Protein AF-0000000085276840 (afdb_homodimer)

Solvent-accessible surface area (backbone atoms only — not comparable to full-atom values): 15888 Å² total; per-residue (Å²): 134,90,70,65,75,57,83,58,87,32,77,45,38,25,43,38,90,60,51,72,70,56,46,52,54,49,56,73,69,32,79,49,70,56,47,28,38,45,42,84,28,25,84,90,41,66,54,60,69,61,51,50,56,34,45,75,72,66,23,43,56,33,24,28,29,47,62,28,42,81,87,43,88,60,56,39,32,58,54,54,48,62,29,67,59,44,40,50,52,13,60,75,69,73,44,52,36,67,27,50,52,53,50,54,40,28,73,69,51,36,30,36,33,47,37,90,58,51,71,67,55,51,52,48,30,28,55,36,53,84,73,61,77,82,45,72,68,53,51,54,55,59,76,102,131,93,70,67,78,53,82,58,87,31,78,46,38,26,42,37,89,59,52,71,70,53,46,50,54,47,57,73,67,32,78,47,70,56,45,28,37,44,42,84,27,26,86,90,42,67,55,60,70,63,51,51,57,34,46,76,72,65,24,42,57,33,24,27,27,47,63,29,43,81,86,44,90,60,57,39,31,58,52,54,48,63,30,67,60,44,40,50,52,13,61,75,68,73,44,52,35,67,29,50,52,52,49,52,40,28,72,69,51,37,32,36,33,46,38,92,58,51,72,66,53,50,52,48,28,30,53,37,53,85,73,60,78,84,46,74,67,53,52,55,54,59,76,103

pLDDT: mean 85.42, std 15.59, range [22.59, 98.12]

Radius of gyration: 19.67 Å; Cα contacts (8 Å, |Δi|>4): 453; chains: 2; bounding box: 40×60×40 Å

Sequence (288 aa):
METQFYAGRTRFIGLCHFNMDQVSRILEGCNVKPHFIQLDVNAYSMRHSERYSLVKLGINVIATYSLGNPDLQIDHKARLRNNASVRNIARQHGVNAASVLIKFLLYHNIITLLKGVSMTDVGHICTDLPRFTLTDENIYSLNRMETQFYAGRTRFIGLCHFNMDQVSRILEGCNVKPHFIQLDVNAYSMRHSERYSLVKLGINVIATYSLGNPDLQIDHKARLRNNASVRNIARQHGVNAASVLIKFLLYHNIITLLKGVSMTDVGHICTDLPRFTLTDENIYSLNR

Structure (mmCIF, N/CA/C/O backbone):
data_AF-0000000085276840-model_v1
#
loop_
_entity.id
_entity.type
_entity.pdbx_description
1 polymer 'NADP-dependent oxidoreductase domain-containing protein'
#
loop_
_atom_site.group_PDB
_atom_site.id
_atom_site.type_symbol
_atom_site.label_atom_id
_atom_site.label_alt_id
_atom_site.label_comp_id
_atom_site.label_asym_id
_atom_site.label_entity_id
_atom_site.label_seq_id
_atom_site.pdbx_PDB_ins_code
_atom_site.Cartn_x
_atom_site.Cartn_y
_atom_site.Cartn_z
_atom_site.occupancy
_atom_site.B_iso_or_equiv
_atom_site.auth_seq_id
_atom_site.auth_comp_id
_atom_site.auth_asym_id
_atom_site.auth_atom_id
_atom_site.pdbx_PDB_model_num
ATOM 1 N N . MET A 1 1 ? -14.789 -0.983 -16.938 1 22.59 1 MET A N 1
ATOM 2 C CA . MET A 1 1 ? -13.445 -1.104 -16.391 1 22.59 1 MET A CA 1
ATOM 3 C C . MET A 1 1 ? -13.234 -0.112 -15.25 1 22.59 1 MET A C 1
ATOM 5 O O . MET A 1 1 ? -12.953 1.064 -15.484 1 22.59 1 MET A O 1
ATOM 9 N N . GLU A 1 2 ? -14.062 0.006 -14.219 1 29.03 2 GLU A N 1
ATOM 10 C CA . GLU A 1 2 ? -14.438 1.011 -13.227 1 29.03 2 GLU A CA 1
ATOM 11 C C . GLU A 1 2 ? -13.344 1.191 -12.18 1 29.03 2 GLU A C 1
ATOM 13 O O . GLU A 1 2 ? -13.266 0.432 -11.211 1 29.03 2 GLU A O 1
ATOM 18 N N . THR A 1 3 ? -12.125 1.339 -12.602 1 31.47 3 THR A N 1
ATOM 19 C CA . THR A 1 3 ? -10.758 1.403 -12.102 1 31.47 3 THR A CA 1
ATOM 20 C C . THR A 1 3 ? -10.609 2.533 -11.086 1 31.47 3 THR A C 1
ATOM 22 O O . THR A 1 3 ? -9.5 2.838 -10.648 1 31.47 3 THR A O 1
ATOM 25 N N . GLN A 1 4 ? -11.57 3.436 -10.961 1 31.64 4 GLN A N 1
ATOM 26 C CA . GLN A 1 4 ? -11.266 4.801 -10.539 1 31.64 4 GLN A CA 1
ATOM 27 C C . GLN A 1 4 ? -10.891 4.855 -9.062 1 31.64 4 GLN A C 1
ATOM 29 O O . GLN A 1 4 ? -11.766 4.781 -8.195 1 31.64 4 GLN A O 1
ATOM 34 N N . PHE A 1 5 ? -9.93 4.086 -8.578 1 38.56 5 PHE A N 1
ATOM 35 C CA . PHE A 1 5 ? -9.453 4.723 -7.355 1 38.56 5 PHE A CA 1
ATOM 36 C C . PHE A 1 5 ? -9.586 6.238 -7.445 1 38.56 5 PHE A C 1
ATOM 38 O O . PHE A 1 5 ? -9.586 6.93 -6.422 1 38.56 5 PHE A O 1
ATOM 45 N N . TYR A 1 6 ? -9.422 6.883 -8.75 1 35.44 6 TYR A N 1
ATOM 46 C CA . TYR A 1 6 ? -9.031 8.266 -8.984 1 35.44 6 TYR A CA 1
ATOM 47 C C . TYR A 1 6 ? -10.125 9.227 -8.539 1 35.44 6 TYR A C 1
ATOM 49 O O . TYR A 1 6 ? -9.844 10.289 -7.984 1 35.44 6 TYR A O 1
ATOM 57 N N . ALA A 1 7 ? -11.156 9.234 -9.375 1 37.97 7 ALA A N 1
ATOM 58 C CA . ALA A 1 7 ? -11.641 10.562 -9.758 1 37.97 7 ALA A CA 1
ATOM 59 C C . ALA A 1 7 ? -12.086 11.352 -8.531 1 37.97 7 ALA A C 1
ATOM 61 O O . ALA A 1 7 ? -12.234 12.578 -8.602 1 37.97 7 ALA A O 1
ATOM 62 N N . GLY A 1 8 ? -12.703 10.742 -7.625 1 41.47 8 GLY A N 1
ATOM 63 C CA . GLY A 1 8 ? -13.016 11.695 -6.574 1 41.47 8 GLY A CA 1
ATOM 64 C C . GLY A 1 8 ? -11.844 11.969 -5.648 1 41.47 8 GLY A C 1
ATOM 65 O O . GLY A 1 8 ? -10.781 11.367 -5.789 1 41.47 8 GLY A O 1
ATOM 66 N N . ARG A 1 9 ? -11.836 13.07 -4.762 1 49.16 9 ARG A N 1
ATOM 67 C CA . ARG A 1 9 ? -10.805 13.562 -3.854 1 49.16 9 ARG A CA 1
ATOM 68 C C . ARG A 1 9 ? -10.125 12.414 -3.115 1 49.16 9 ARG A C 1
ATOM 70 O O . ARG A 1 9 ? -10.781 11.68 -2.369 1 49.16 9 ARG A O 1
ATOM 77 N N . THR A 1 10 ? -9.125 11.688 -3.789 1 53.84 10 THR A N 1
ATOM 78 C CA . THR A 1 10 ? -8.344 10.609 -3.188 1 53.84 10 THR A CA 1
ATOM 79 C C . THR A 1 10 ? -7.992 10.938 -1.741 1 53.84 10 THR A C 1
ATOM 81 O O . THR A 1 10 ? -7.398 11.984 -1.466 1 53.84 10 THR A O 1
ATOM 84 N N . ARG A 1 11 ? -8.703 10.453 -0.75 1 74.62 11 ARG A N 1
ATOM 85 C CA . ARG A 1 11 ? -8.516 10.672 0.681 1 74.62 11 ARG A CA 1
ATOM 86 C C . ARG A 1 11 ? -8.141 9.375 1.39 1 74.62 11 ARG A C 1
ATOM 88 O O . ARG A 1 11 ? -8.703 9.047 2.438 1 74.62 11 ARG A O 1
ATOM 95 N N . PHE A 1 12 ? -7.137 8.562 0.68 1 84.19 12 PHE A N 1
ATOM 96 C CA . PHE A 1 12 ? -6.898 7.25 1.271 1 84.19 12 PHE A CA 1
ATOM 97 C C . PHE A 1 12 ? -5.625 7.262 2.109 1 84.19 12 PHE A C 1
ATOM 99 O O . PHE A 1 12 ? -4.57 7.691 1.641 1 84.19 12 PHE A O 1
ATOM 106 N N . ILE A 1 13 ? -5.824 6.797 3.283 1 90.31 13 ILE A N 1
ATOM 107 C CA . ILE A 1 13 ? -4.691 6.625 4.188 1 90.31 13 ILE A CA 1
ATOM 108 C C . ILE A 1 13 ? -4.621 5.172 4.652 1 90.31 13 ILE A C 1
ATOM 110 O O . ILE A 1 13 ? -5.656 4.535 4.879 1 90.31 13 ILE A O 1
ATOM 114 N N . GLY A 1 14 ? -3.455 4.66 4.707 1 93.25 14 GLY A N 1
ATOM 115 C CA . GLY A 1 14 ? -3.248 3.312 5.215 1 93.25 14 GLY A CA 1
ATOM 116 C C . GLY A 1 14 ? -2.162 3.234 6.27 1 93.25 14 GLY A C 1
ATOM 117 O O . GLY A 1 14 ? -1.436 4.203 6.496 1 93.25 14 GLY A O 1
ATOM 118 N N . LEU A 1 15 ? -2.133 2.105 6.957 1 92.94 15 LEU A N 1
ATOM 119 C CA . LEU A 1 15 ? -1.142 1.843 7.996 1 92.94 15 LEU A CA 1
ATOM 120 C C . LEU A 1 15 ? -0.207 0.711 7.582 1 92.94 15 LEU A C 1
ATOM 122 O O . LEU A 1 15 ? -0.605 -0.188 6.836 1 92.94 15 LEU A O 1
ATOM 126 N N . CYS A 1 16 ? 0.98 0.852 8.023 1 89.69 16 CYS A N 1
A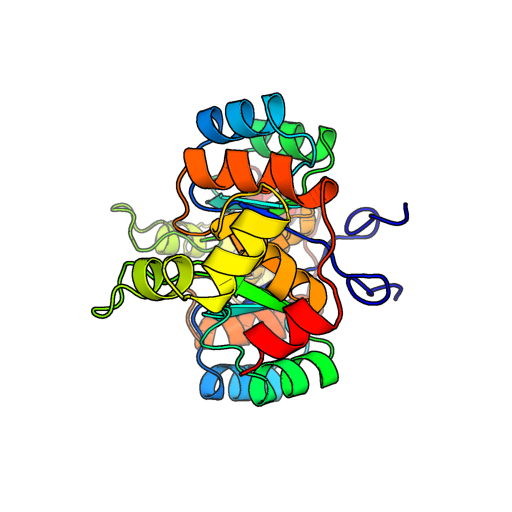TOM 127 C CA . CYS A 1 16 ? 1.945 -0.227 7.848 1 89.69 16 CYS A CA 1
ATOM 128 C C . CYS A 1 16 ? 2.75 -0.454 9.125 1 89.69 16 CYS A C 1
ATOM 130 O O . CYS A 1 16 ? 2.867 0.447 9.961 1 89.69 16 CYS A O 1
ATOM 132 N N . HIS A 1 17 ? 3.137 -1.703 9.352 1 80.38 17 HIS A N 1
ATOM 133 C CA . HIS A 1 17 ? 4.066 -2.084 10.406 1 80.38 17 HIS A CA 1
ATOM 134 C C . HIS A 1 17 ? 3.428 -1.931 11.781 1 80.38 17 HIS A C 1
ATOM 136 O O . HIS A 1 17 ? 4.102 -1.555 12.75 1 80.38 17 HIS A O 1
ATOM 142 N N . PHE A 1 18 ? 2.191 -1.994 11.914 1 86.94 18 PHE A N 1
ATOM 143 C CA . PHE A 1 18 ? 1.496 -2.061 13.188 1 86.94 18 PHE A CA 1
ATOM 144 C C . PHE A 1 18 ? 0.945 -3.461 13.438 1 86.94 18 PHE A C 1
ATOM 146 O O . PHE A 1 18 ? 0.46 -4.113 12.508 1 86.94 18 PHE A O 1
ATOM 153 N N . ASN A 1 19 ? 1.135 -3.861 14.609 1 87.19 19 ASN A N 1
ATOM 154 C CA . ASN A 1 19 ? 0.536 -5.156 14.914 1 87.19 19 ASN A CA 1
ATOM 155 C C . ASN A 1 19 ? -0.961 -5.031 15.18 1 87.19 19 ASN A C 1
ATOM 157 O O . ASN A 1 19 ? -1.489 -3.924 15.273 1 87.19 19 ASN A O 1
ATOM 161 N N . MET A 1 20 ? -1.597 -6.184 15.234 1 88.38 20 MET A N 1
ATOM 162 C CA . MET A 1 20 ? -3.055 -6.176 15.281 1 88.38 20 MET A CA 1
ATOM 163 C C . MET A 1 20 ? -3.555 -5.531 16.562 1 88.38 20 MET A C 1
ATOM 165 O O . MET A 1 20 ? -4.625 -4.918 16.594 1 88.38 20 MET A O 1
ATOM 169 N N . ASP A 1 21 ? -2.773 -5.656 17.656 1 91.12 21 ASP A N 1
ATOM 170 C CA . ASP A 1 21 ? -3.137 -4.969 18.891 1 91.12 21 ASP A CA 1
ATOM 171 C C . ASP A 1 21 ? -3.088 -3.453 18.703 1 91.12 21 ASP A C 1
ATOM 173 O O . ASP A 1 21 ? -3.998 -2.742 19.141 1 91.12 21 ASP A O 1
ATOM 177 N N . GLN A 1 22 ? -2.1 -3.004 18.141 1 90.31 22 GLN A N 1
ATOM 178 C CA . GLN A 1 22 ? -1.952 -1.581 17.844 1 90.31 22 GLN A CA 1
ATOM 179 C C . GLN A 1 22 ? -3.035 -1.101 16.891 1 90.31 22 GLN A C 1
ATOM 181 O O . GLN A 1 22 ? -3.621 -0.035 17.078 1 90.31 22 GLN A O 1
ATOM 186 N N . VAL A 1 23 ? -3.291 -1.89 15.93 1 89.12 23 VAL A N 1
ATOM 187 C CA . VAL A 1 23 ? -4.332 -1.564 14.961 1 89.12 23 VAL A CA 1
ATOM 188 C C . VAL A 1 23 ? -5.676 -1.426 15.672 1 89.12 23 VAL A C 1
ATOM 190 O O . VAL A 1 23 ? -6.414 -0.464 15.438 1 89.12 23 VAL A O 1
ATOM 193 N N . SER A 1 24 ? -5.953 -2.338 16.5 1 89.38 24 SER A N 1
ATOM 194 C CA . SER A 1 24 ? -7.203 -2.285 17.25 1 89.38 24 SER A CA 1
ATOM 195 C C . SER A 1 24 ? -7.305 -1 18.078 1 89.38 24 SER A C 1
ATOM 197 O O . SER A 1 24 ? -8.359 -0.359 18.109 1 89.38 24 SER A O 1
ATOM 199 N N . ARG A 1 25 ? -6.266 -0.578 18.703 1 90.06 25 ARG A N 1
ATOM 200 C CA . ARG A 1 25 ? -6.23 0.648 19.5 1 90.06 25 ARG A CA 1
ATOM 201 C C . ARG A 1 25 ? -6.457 1.873 18.609 1 90.06 25 ARG A C 1
ATOM 203 O O . ARG A 1 25 ? -7.172 2.799 19 1 90.06 25 ARG A O 1
ATOM 210 N N . ILE A 1 26 ? -5.852 1.812 17.5 1 88.62 26 ILE A N 1
ATOM 211 C CA . ILE A 1 26 ? -5.996 2.904 16.547 1 88.62 26 ILE A CA 1
ATOM 212 C C . ILE A 1 26 ? -7.449 3.004 16.094 1 88.62 26 ILE A C 1
ATOM 214 O O . ILE A 1 26 ? -8.023 4.094 16.078 1 88.62 26 ILE A O 1
ATOM 218 N N . LEU A 1 27 ? -8.031 1.942 15.805 1 86.75 27 LEU A N 1
ATOM 219 C CA . LEU A 1 27 ? -9.398 1.913 15.281 1 86.75 27 LEU A CA 1
ATOM 220 C C . LEU A 1 27 ? -10.398 2.35 16.344 1 86.75 27 LEU A C 1
ATOM 222 O O . LEU A 1 27 ? -11.422 2.955 16.031 1 86.75 27 LEU A O 1
ATOM 226 N N . GLU A 1 28 ? -10.109 2.059 17.547 1 87.69 28 GLU A N 1
ATOM 227 C CA . GLU A 1 28 ? -10.977 2.451 18.656 1 87.69 28 GLU A CA 1
ATOM 228 C C . GLU A 1 28 ? -10.938 3.959 18.875 1 87.69 28 GLU A C 1
ATOM 230 O O . GLU A 1 28 ? -11.922 4.555 19.312 1 87.69 28 GLU A O 1
ATOM 235 N N . GLY A 1 29 ? -9.883 4.586 18.562 1 82.5 29 GLY A N 1
ATOM 236 C CA . GLY A 1 29 ? -9.68 5.996 18.859 1 82.5 29 GLY A CA 1
ATOM 237 C C . GLY A 1 29 ? -9.859 6.891 17.656 1 82.5 29 GLY A C 1
ATOM 238 O O . GLY A 1 29 ? -9.844 8.117 17.766 1 82.5 29 GLY A O 1
ATOM 239 N N . CYS A 1 30 ? -10.047 6.301 16.594 1 80.38 30 CYS A N 1
ATOM 240 C CA . CYS A 1 30 ? -9.984 7.094 15.367 1 80.38 30 CYS A CA 1
ATOM 241 C C . CYS A 1 30 ? -11.383 7.426 14.859 1 80.38 30 CYS A C 1
ATOM 243 O O . CYS A 1 30 ? -12.281 6.59 14.922 1 80.38 30 CYS A O 1
ATOM 245 N N . ASN A 1 31 ? -11.5 8.672 14.484 1 78.94 31 ASN A N 1
ATOM 246 C CA . ASN A 1 31 ? -12.734 9.109 13.844 1 78.94 31 ASN A CA 1
ATOM 247 C C . ASN A 1 31 ? -12.773 8.703 12.375 1 78.94 31 ASN A C 1
ATOM 249 O O . ASN A 1 31 ? -13.852 8.484 11.82 1 78.94 31 ASN A O 1
ATOM 253 N N . VAL A 1 32 ? -11.672 8.641 11.828 1 79 32 VAL A N 1
ATOM 254 C CA . VAL A 1 32 ? -11.539 8.188 10.445 1 79 32 VAL A CA 1
ATOM 255 C C . VAL A 1 32 ? -10.672 6.934 10.391 1 79 32 VAL A C 1
ATOM 257 O O . VAL A 1 32 ? -9.531 6.938 10.867 1 79 32 VAL A O 1
ATOM 260 N N . LYS A 1 33 ? -11.203 5.914 9.906 1 83.88 33 LYS A N 1
ATOM 261 C CA . LYS A 1 33 ? -10.477 4.648 9.828 1 83.88 33 LYS A CA 1
ATOM 262 C C . LYS A 1 33 ? -9.531 4.637 8.633 1 83.88 33 LYS A C 1
ATOM 264 O O . LYS A 1 33 ? -9.844 5.188 7.574 1 83.88 33 LYS A O 1
ATOM 269 N N . PRO A 1 34 ? -8.422 3.971 8.852 1 89.56 34 PRO A N 1
ATOM 270 C CA . PRO A 1 34 ? -7.57 3.766 7.676 1 89.56 34 PRO A CA 1
ATOM 271 C C . PRO A 1 34 ? -8.266 2.963 6.578 1 89.56 34 PRO A C 1
ATOM 273 O O . PRO A 1 34 ? -9.086 2.088 6.871 1 89.56 34 PRO A O 1
ATOM 276 N N . HIS A 1 35 ? -7.918 3.291 5.441 1 88.5 35 HIS A N 1
ATOM 277 C CA . HIS A 1 35 ? -8.562 2.639 4.305 1 88.5 35 HIS A CA 1
ATOM 278 C C . HIS A 1 35 ? -7.926 1.284 4.016 1 88.5 35 HIS A C 1
ATOM 280 O O . HIS A 1 35 ? -8.578 0.393 3.463 1 88.5 35 HIS A O 1
ATOM 286 N N . PHE A 1 36 ? -6.637 1.168 4.359 1 90.06 36 PHE A N 1
ATOM 287 C CA . PHE A 1 36 ? -5.973 -0.112 4.156 1 90.06 36 PHE A CA 1
ATOM 288 C C . PHE A 1 36 ? -4.859 -0.314 5.176 1 90.06 36 PHE A C 1
ATOM 290 O O . PHE A 1 36 ? -4.379 0.648 5.777 1 90.06 36 PHE A O 1
ATOM 297 N N . ILE A 1 37 ? -4.547 -1.554 5.402 1 92.56 37 ILE A N 1
ATOM 298 C CA . ILE A 1 37 ? -3.463 -1.957 6.289 1 92.56 37 ILE A CA 1
ATOM 299 C C . ILE A 1 37 ? -2.555 -2.955 5.578 1 92.56 37 ILE A C 1
ATOM 301 O O . ILE A 1 37 ? -3.033 -3.902 4.949 1 92.56 37 ILE A O 1
ATOM 305 N N . GLN A 1 38 ? -1.302 -2.652 5.66 1 92.25 38 GLN A N 1
ATOM 306 C CA . GLN A 1 38 ? -0.318 -3.582 5.117 1 92.25 38 GLN A CA 1
ATOM 307 C C . GLN A 1 38 ? 0.041 -4.66 6.137 1 92.25 38 GLN A C 1
ATOM 309 O O . GLN A 1 38 ? 0.337 -4.352 7.293 1 92.25 38 GLN A O 1
ATOM 314 N N . LEU A 1 39 ? -0.007 -5.887 5.707 1 91.88 39 LEU A N 1
ATOM 315 C CA . LEU A 1 39 ? 0.342 -7.023 6.547 1 91.88 39 LEU A CA 1
ATOM 316 C C . LEU A 1 39 ? 1.26 -7.988 5.805 1 91.88 39 LEU A C 1
ATOM 318 O O . LEU A 1 39 ? 1.194 -8.094 4.578 1 91.88 39 LEU A O 1
ATOM 322 N N . ASP A 1 40 ? 2.117 -8.664 6.652 1 90.75 40 ASP A N 1
ATOM 323 C CA . ASP A 1 40 ? 2.873 -9.781 6.082 1 90.75 40 ASP A CA 1
ATOM 324 C C . ASP A 1 40 ? 1.969 -10.984 5.824 1 90.75 40 ASP A C 1
ATOM 326 O O . ASP A 1 40 ? 1.62 -11.711 6.754 1 90.75 40 ASP A O 1
ATOM 330 N N . VAL A 1 41 ? 1.568 -11.164 4.578 1 92.44 41 VAL A N 1
ATOM 331 C CA . VAL A 1 41 ? 0.666 -12.234 4.184 1 92.44 41 VAL A CA 1
ATOM 332 C C . VAL A 1 41 ? 1.238 -12.977 2.975 1 92.44 41 VAL A C 1
ATOM 334 O O . VAL A 1 41 ? 1.655 -12.344 1.998 1 92.44 41 VAL A O 1
ATOM 337 N N . ASN A 1 42 ? 1.31 -14.234 3.053 1 92.44 42 ASN A N 1
ATOM 338 C CA . ASN A 1 42 ? 1.725 -15.117 1.968 1 92.44 42 ASN A CA 1
ATOM 339 C C . ASN A 1 42 ? 0.995 -16.453 2.023 1 92.44 42 ASN A C 1
ATOM 341 O O . ASN A 1 42 ? 0.141 -16.672 2.887 1 92.44 42 ASN A O 1
ATOM 345 N N . ALA A 1 43 ? 1.293 -17.328 1.079 1 91.81 43 ALA A N 1
ATOM 346 C CA . ALA A 1 43 ? 0.545 -18.578 0.942 1 91.81 43 ALA A CA 1
ATOM 347 C C . ALA A 1 43 ? 0.694 -19.438 2.188 1 91.81 43 ALA A C 1
ATOM 349 O O . ALA A 1 43 ? -0.165 -20.281 2.475 1 91.81 43 ALA A O 1
ATOM 350 N N . TYR A 1 44 ? 1.763 -19.266 2.951 1 87.44 44 TYR A N 1
ATOM 351 C CA . TYR A 1 44 ? 1.997 -20.031 4.168 1 87.44 44 TYR A CA 1
ATOM 352 C C . TYR A 1 44 ? 1.364 -19.359 5.375 1 87.44 44 TYR A C 1
ATOM 354 O O . TYR A 1 44 ? 1.119 -20 6.398 1 87.44 44 TYR A O 1
ATOM 362 N N . SER A 1 45 ? 1.18 -18.078 5.285 1 90.5 45 SER A N 1
ATOM 363 C CA . SER A 1 45 ? 0.603 -17.266 6.359 1 90.5 45 SER A CA 1
ATOM 364 C C . SER A 1 45 ? -0.506 -16.359 5.832 1 90.5 45 SER A C 1
ATOM 366 O O . SER A 1 45 ? -0.291 -15.164 5.625 1 90.5 45 SER A O 1
ATOM 368 N N . MET A 1 46 ? -1.651 -16.969 5.777 1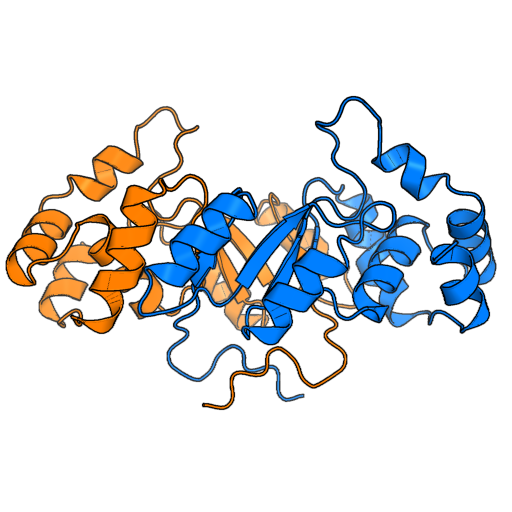 92.56 46 MET A N 1
ATOM 369 C CA . MET A 1 46 ? -2.781 -16.266 5.164 1 92.56 46 MET A CA 1
ATOM 370 C C . MET A 1 46 ? -3.48 -15.367 6.176 1 92.56 46 MET A C 1
ATOM 372 O O . MET A 1 46 ? -4.277 -14.508 5.801 1 92.56 46 MET A O 1
ATOM 376 N N . ARG A 1 47 ? -3.303 -15.555 7.422 1 92.56 47 ARG A N 1
ATOM 377 C CA . ARG A 1 47 ? -3.854 -14.719 8.484 1 92.56 47 ARG A CA 1
ATOM 378 C C . ARG A 1 47 ? -5.348 -14.484 8.281 1 92.56 47 ARG A C 1
ATOM 380 O O . ARG A 1 47 ? -5.816 -13.352 8.336 1 92.56 47 ARG A O 1
ATOM 387 N N . HIS A 1 48 ? -6.109 -15.555 8.133 1 93.25 48 HIS A N 1
ATOM 388 C CA . HIS A 1 48 ? -7.523 -15.523 7.773 1 93.25 48 HIS A CA 1
ATOM 389 C C . HIS A 1 48 ? -8.328 -14.711 8.781 1 93.25 48 HIS A C 1
ATOM 391 O O . HIS A 1 48 ? -9.086 -13.82 8.406 1 93.25 48 HIS A O 1
ATOM 397 N N . SER A 1 49 ? -8.141 -14.984 10.031 1 93.88 49 SER A N 1
ATOM 398 C CA . SER A 1 49 ? -8.93 -14.32 11.07 1 93.88 49 SER A CA 1
ATOM 399 C C . SER A 1 49 ? -8.703 -12.812 11.07 1 93.88 49 SER A C 1
ATOM 401 O O . SER A 1 49 ? -9.656 -12.039 11.133 1 93.88 49 SER A O 1
ATOM 403 N N . GLU A 1 50 ? -7.449 -12.383 10.977 1 93.56 50 GLU A N 1
ATOM 404 C CA . GLU A 1 50 ? -7.121 -10.961 10.961 1 93.56 50 GLU A CA 1
ATOM 405 C C . GLU A 1 50 ? -7.688 -10.281 9.711 1 93.56 50 GLU A C 1
ATOM 407 O O . GLU A 1 50 ? -8.305 -9.219 9.805 1 93.56 50 GLU A O 1
ATOM 412 N N . ARG A 1 51 ? -7.504 -10.93 8.586 1 92.56 51 ARG A N 1
ATOM 413 C CA . ARG A 1 51 ? -7.988 -10.352 7.336 1 92.56 51 ARG A CA 1
ATOM 414 C C . ARG A 1 51 ? -9.508 -10.227 7.34 1 92.56 51 ARG A C 1
ATOM 416 O O . ARG A 1 51 ? -10.047 -9.195 6.922 1 92.56 51 ARG A O 1
ATOM 423 N N . TYR A 1 52 ? -10.164 -11.227 7.816 1 92.06 52 TYR A N 1
ATOM 424 C CA . TYR A 1 52 ? -11.617 -11.195 7.859 1 92.06 52 TYR A CA 1
ATOM 425 C C . TYR A 1 52 ? -12.117 -10.086 8.773 1 92.06 52 TYR A C 1
ATOM 427 O O . TYR A 1 52 ? -13.047 -9.352 8.43 1 92.06 52 TYR A O 1
ATOM 435 N N . SER A 1 53 ? -11.523 -9.945 9.906 1 91.75 53 SER A N 1
ATOM 436 C CA . SER A 1 53 ? -11.906 -8.898 10.852 1 91.75 53 SER A CA 1
ATOM 437 C C . SER A 1 53 ? -11.719 -7.512 10.25 1 91.75 53 SER A C 1
ATOM 439 O O . SER A 1 53 ? -12.578 -6.641 10.422 1 91.75 53 SER A O 1
ATOM 441 N N . LEU A 1 54 ? -10.664 -7.359 9.508 1 90.94 54 LEU A N 1
ATOM 442 C CA . LEU A 1 54 ? -10.375 -6.066 8.898 1 90.94 54 LEU A CA 1
ATOM 443 C C . LEU A 1 54 ? -11.359 -5.77 7.77 1 90.94 54 LEU A C 1
ATOM 445 O O . LEU A 1 54 ? -11.891 -4.66 7.672 1 90.94 54 LEU A O 1
ATOM 449 N N . VAL A 1 55 ? -11.664 -6.727 7.02 1 88.44 55 VAL A N 1
ATOM 450 C CA . VAL A 1 55 ? -12.578 -6.559 5.895 1 88.44 55 VAL A CA 1
ATOM 451 C C . VAL A 1 55 ? -13.977 -6.23 6.41 1 88.44 55 VAL A C 1
ATOM 453 O O . VAL A 1 55 ? -14.68 -5.398 5.832 1 88.44 55 VAL A O 1
ATOM 456 N N . LYS A 1 56 ? -14.352 -6.82 7.473 1 89.69 56 LYS A N 1
ATOM 457 C CA . LYS A 1 56 ? -15.648 -6.551 8.086 1 89.69 56 LYS A CA 1
ATOM 458 C C . LYS A 1 56 ? -15.75 -5.098 8.539 1 89.69 56 LYS A C 1
ATOM 460 O O . LYS A 1 56 ? -16.844 -4.527 8.578 1 89.69 56 LYS A O 1
ATOM 465 N N . LEU A 1 57 ? -14.617 -4.531 8.852 1 86.44 57 LEU A N 1
ATOM 466 C CA . LEU A 1 57 ? -14.562 -3.141 9.289 1 86.44 57 LEU A CA 1
ATOM 467 C C . LEU A 1 57 ? -14.445 -2.195 8.102 1 86.44 57 LEU A C 1
ATOM 469 O O . LEU A 1 57 ? -14.328 -0.98 8.273 1 86.44 57 LEU A O 1
ATOM 473 N N . GLY A 1 58 ? -14.367 -2.803 6.883 1 85.75 58 GLY A N 1
ATOM 474 C CA . GLY A 1 58 ? -14.234 -1.982 5.688 1 85.75 58 GLY A CA 1
ATOM 475 C C . GLY A 1 58 ? -12.805 -1.598 5.379 1 85.75 58 GLY A C 1
ATOM 476 O O . GLY A 1 58 ? -12.555 -0.652 4.629 1 85.75 58 GLY A O 1
ATOM 477 N N . ILE A 1 59 ? -11.883 -2.254 6.004 1 88.5 59 ILE A N 1
ATOM 478 C CA . ILE A 1 59 ? -10.461 -1.988 5.809 1 88.5 59 ILE A CA 1
ATOM 479 C C . ILE A 1 59 ? -9.867 -3.031 4.863 1 88.5 59 ILE A C 1
ATOM 481 O O . ILE A 1 59 ? -10.008 -4.234 5.094 1 88.5 59 ILE A O 1
ATOM 485 N N . ASN A 1 60 ? -9.188 -2.572 3.811 1 87.25 60 ASN A N 1
ATOM 486 C CA . ASN A 1 60 ? -8.547 -3.479 2.865 1 87.25 60 ASN A CA 1
ATOM 487 C C . ASN A 1 60 ? -7.164 -3.908 3.348 1 87.25 60 ASN A C 1
ATOM 489 O O . ASN A 1 60 ? -6.461 -3.131 3.992 1 87.25 60 ASN A O 1
ATOM 493 N N . VAL A 1 61 ? -6.859 -5.125 2.992 1 90.81 61 VAL A N 1
ATOM 494 C CA . VAL A 1 61 ? -5.539 -5.633 3.348 1 90.81 61 VAL A CA 1
ATOM 495 C C . VAL A 1 61 ? -4.633 -5.617 2.119 1 90.81 61 VAL A C 1
ATOM 497 O O . VAL A 1 61 ? -5.031 -6.062 1.041 1 90.81 61 VAL A O 1
ATOM 500 N N . ILE A 1 62 ? -3.529 -5.043 2.252 1 92.81 62 ILE A N 1
ATOM 501 C CA . ILE A 1 62 ? -2.459 -5.152 1.268 1 92.81 62 ILE A CA 1
ATOM 502 C C . ILE A 1 62 ? -1.38 -6.105 1.782 1 92.81 62 ILE A C 1
ATOM 504 O O . ILE A 1 62 ? -0.81 -5.887 2.854 1 92.81 62 ILE A O 1
ATOM 508 N N . ALA A 1 63 ? -1.134 -7.152 1.045 1 93.69 63 ALA A N 1
ATOM 509 C CA . ALA A 1 63 ? -0.117 -8.133 1.421 1 93.69 63 ALA A CA 1
ATOM 510 C C . ALA A 1 63 ? 1.276 -7.66 1.019 1 93.69 63 ALA A C 1
ATOM 512 O O . ALA A 1 63 ? 1.469 -7.145 -0.085 1 93.69 63 ALA A O 1
ATOM 513 N N . THR A 1 64 ? 2.178 -7.812 1.926 1 91 64 THR A N 1
ATOM 514 C CA . THR A 1 64 ? 3.602 -7.648 1.653 1 91 64 THR A CA 1
ATOM 515 C C . THR A 1 64 ? 4.359 -8.945 1.944 1 91 64 THR A C 1
ATOM 517 O O . THR A 1 64 ? 3.832 -9.844 2.602 1 91 64 THR A O 1
ATOM 520 N N . TYR A 1 65 ? 5.504 -9.07 1.337 1 89.88 65 TYR A N 1
ATOM 521 C CA . TYR A 1 65 ? 6.328 -10.273 1.441 1 89.88 65 TYR A CA 1
ATOM 522 C C . TYR A 1 65 ? 5.555 -11.508 0.993 1 89.88 65 TYR A C 1
ATOM 524 O O . TYR A 1 65 ? 5.582 -12.539 1.662 1 89.88 65 TYR A O 1
ATOM 532 N N . SER A 1 66 ? 4.855 -11.328 -0.021 1 92.06 66 SER A N 1
ATOM 533 C CA . SER A 1 66 ? 3.963 -12.352 -0.554 1 92.06 66 SER A CA 1
ATOM 534 C C . SER A 1 66 ? 4.742 -13.57 -1.038 1 92.06 66 SER A C 1
ATOM 536 O O . SER A 1 66 ? 4.188 -14.664 -1.158 1 92.06 66 SER A O 1
ATOM 538 N N . LEU A 1 67 ? 6.012 -13.406 -1.35 1 91.69 67 LEU A N 1
ATOM 539 C CA . LEU A 1 67 ? 6.855 -14.516 -1.783 1 91.69 67 LEU A CA 1
ATOM 540 C C . LEU A 1 67 ? 7.801 -14.945 -0.667 1 91.69 67 LEU A C 1
ATOM 542 O O . LEU A 1 67 ? 8.75 -15.695 -0.907 1 91.69 67 LEU A O 1
ATOM 546 N N . GLY A 1 68 ? 7.559 -14.453 0.439 1 86 68 GLY A N 1
ATOM 547 C CA . GLY A 1 68 ? 8.414 -14.758 1.573 1 86 68 GLY A CA 1
ATOM 548 C C . GLY A 1 68 ? 9.258 -13.57 2.014 1 86 68 GLY A C 1
ATOM 549 O O . GLY A 1 68 ? 9.719 -12.789 1.181 1 86 68 GLY A O 1
ATOM 550 N N . ASN A 1 69 ? 9.43 -13.383 3.256 1 76.81 69 ASN A N 1
ATOM 551 C CA . ASN A 1 69 ? 10.219 -12.305 3.84 1 76.81 69 ASN A CA 1
ATOM 552 C C . ASN A 1 69 ? 11.688 -12.695 3.967 1 76.81 69 ASN A C 1
ATOM 554 O O . ASN A 1 69 ? 12.039 -13.578 4.754 1 76.81 69 ASN A O 1
ATOM 558 N N . PRO A 1 70 ? 12.477 -12.047 3.176 1 71.81 70 PRO A N 1
ATOM 559 C CA . PRO A 1 70 ? 13.891 -12.422 3.205 1 71.81 70 PRO A CA 1
ATOM 560 C C . PRO A 1 70 ? 14.547 -12.141 4.555 1 71.81 70 PRO A C 1
ATOM 562 O O . PRO A 1 70 ? 15.594 -12.711 4.867 1 71.81 70 PRO A O 1
ATOM 565 N N . ASP A 1 71 ? 13.977 -11.266 5.332 1 70.62 71 ASP A N 1
ATOM 566 C CA . ASP A 1 71 ? 14.586 -10.867 6.594 1 70.62 71 ASP A CA 1
ATOM 567 C C . ASP A 1 71 ? 14.328 -11.906 7.684 1 70.62 71 ASP A C 1
ATOM 569 O O . ASP A 1 71 ? 14.938 -11.852 8.758 1 70.62 71 ASP A O 1
ATOM 573 N N . LEU A 1 72 ? 13.398 -12.766 7.363 1 68 72 LEU A N 1
ATOM 574 C CA . LEU A 1 72 ? 13.117 -13.781 8.367 1 68 72 LEU A CA 1
ATOM 575 C C . LEU A 1 72 ? 14.039 -14.984 8.203 1 68 72 LEU A C 1
ATOM 577 O O . LEU A 1 72 ? 14.492 -15.281 7.098 1 68 72 LEU A O 1
ATOM 581 N N . GLN A 1 73 ? 14.594 -15.469 9.305 1 57.94 73 GLN A N 1
ATOM 582 C CA . GLN A 1 73 ? 15.586 -16.531 9.414 1 57.94 73 GLN A CA 1
ATOM 583 C C . GLN A 1 73 ? 15.219 -17.719 8.523 1 57.94 73 GLN A C 1
ATOM 585 O O . GLN A 1 73 ? 16.094 -18.391 7.984 1 57.94 73 GLN A O 1
ATOM 590 N N . ILE A 1 74 ? 13.992 -18.062 8.562 1 57.28 74 ILE A N 1
ATOM 591 C CA . ILE A 1 74 ? 13.562 -19.156 7.68 1 57.28 74 ILE A CA 1
ATOM 592 C C . ILE A 1 74 ? 13.32 -18.609 6.273 1 57.28 74 ILE A C 1
ATOM 594 O O . ILE A 1 74 ? 12.703 -17.547 6.109 1 57.28 74 ILE A O 1
ATOM 598 N N . ASP A 1 75 ? 14.094 -19.094 5.359 1 62.75 75 ASP A N 1
ATOM 599 C CA . ASP A 1 75 ? 13.93 -18.609 3.992 1 62.75 75 ASP A CA 1
ATOM 600 C C . ASP A 1 75 ? 12.516 -18.875 3.48 1 62.75 75 ASP A C 1
ATOM 602 O O . ASP A 1 75 ? 12.281 -19.859 2.779 1 62.75 75 ASP A O 1
ATOM 606 N N . HIS A 1 76 ? 11.617 -18.203 3.938 1 65.62 76 HIS A N 1
ATOM 607 C CA . HIS A 1 76 ? 10.219 -18.375 3.539 1 65.62 76 HIS A CA 1
ATOM 608 C C . HIS A 1 76 ? 10.07 -18.297 2.023 1 65.62 76 HIS A C 1
ATOM 610 O O . HIS A 1 76 ? 9.219 -18.984 1.45 1 65.62 76 HIS A O 1
ATOM 616 N N . LYS A 1 77 ? 10.969 -17.688 1.415 1 67.75 77 LYS A N 1
ATOM 617 C CA . LYS A 1 77 ? 10.875 -17.578 -0.038 1 67.75 77 LYS A CA 1
ATOM 618 C C . LYS A 1 77 ? 11.133 -18.922 -0.703 1 67.75 77 LYS A C 1
ATOM 620 O O . LYS A 1 77 ? 10.375 -19.359 -1.575 1 67.75 77 LYS A O 1
ATOM 625 N N . ALA A 1 78 ? 12.227 -19.453 -0.261 1 68.62 78 ALA A N 1
ATOM 626 C CA . ALA A 1 78 ? 12.578 -20.766 -0.805 1 68.62 78 ALA A CA 1
ATOM 627 C C . ALA A 1 78 ? 11.516 -21.797 -0.45 1 68.62 78 ALA A C 1
ATOM 629 O O . ALA A 1 78 ? 11.156 -22.625 -1.284 1 68.62 78 ALA A O 1
ATOM 630 N N . ARG A 1 79 ? 11.062 -21.703 0.734 1 78.31 79 ARG A N 1
ATOM 631 C CA . ARG A 1 79 ? 10.062 -22.672 1.18 1 78.31 79 ARG A CA 1
ATOM 632 C C . ARG A 1 79 ? 8.781 -22.547 0.365 1 78.31 79 ARG A C 1
ATOM 634 O O . ARG A 1 79 ? 8.203 -23.547 -0.053 1 78.31 79 ARG A O 1
ATOM 641 N N . LEU A 1 80 ? 8.453 -21.422 0.049 1 87.44 80 LEU A N 1
ATOM 642 C CA . LEU A 1 80 ? 7.223 -21.188 -0.698 1 87.44 80 LEU A CA 1
ATOM 643 C C . LEU A 1 80 ? 7.379 -21.609 -2.152 1 87.44 80 LEU A C 1
ATOM 645 O O . LEU A 1 80 ? 6.543 -22.359 -2.674 1 87.44 80 LEU A O 1
ATOM 649 N N . ARG A 1 81 ? 8.461 -21.297 -2.699 1 88.75 81 ARG A N 1
ATOM 650 C CA . ARG A 1 81 ? 8.672 -21.547 -4.121 1 88.75 81 ARG A CA 1
ATOM 651 C C . ARG A 1 81 ? 8.953 -23.016 -4.383 1 88.75 81 ARG A C 1
ATOM 653 O O . ARG A 1 81 ? 8.641 -23.531 -5.461 1 88.75 81 ARG A O 1
ATOM 660 N N . ASN A 1 82 ? 9.516 -23.656 -3.357 1 90.19 82 ASN A N 1
ATOM 661 C CA . ASN A 1 82 ? 9.898 -25.047 -3.529 1 90.19 82 ASN A CA 1
ATOM 662 C C . ASN A 1 82 ? 8.828 -26 -3.006 1 90.19 82 ASN A C 1
ATOM 664 O O . ASN A 1 82 ? 8.992 -27.219 -3.057 1 90.19 82 ASN A O 1
ATOM 668 N N . ASN A 1 83 ? 7.797 -25.484 -2.525 1 93.38 83 ASN A N 1
ATOM 669 C CA . ASN A 1 83 ? 6.668 -26.312 -2.127 1 93.38 83 ASN A CA 1
ATOM 670 C C . ASN A 1 83 ? 6.211 -27.219 -3.266 1 93.38 83 ASN A C 1
ATOM 672 O O . ASN A 1 83 ? 6.062 -26.766 -4.402 1 93.38 83 ASN A O 1
ATOM 676 N N . ALA A 1 84 ? 5.957 -28.484 -3.006 1 95.19 84 ALA A N 1
ATOM 677 C CA . ALA A 1 84 ? 5.645 -29.484 -4.027 1 95.19 84 ALA A CA 1
ATOM 678 C C . ALA A 1 84 ? 4.359 -29.109 -4.77 1 95.19 84 ALA A C 1
ATOM 680 O O . ALA A 1 84 ? 4.289 -29.234 -5.996 1 95.19 84 ALA A O 1
ATOM 681 N N . SER A 1 85 ? 3.363 -28.703 -4.039 1 96.31 85 SER A N 1
ATOM 682 C CA . SER A 1 85 ? 2.104 -28.328 -4.668 1 96.31 85 SER A CA 1
ATOM 683 C C . SER A 1 85 ? 2.293 -27.141 -5.605 1 96.31 85 SER A C 1
ATOM 685 O O . SER A 1 85 ? 1.771 -27.125 -6.723 1 96.31 85 SER A O 1
ATOM 687 N N . VAL A 1 86 ? 3.061 -26.156 -5.18 1 97 86 VAL A N 1
ATOM 688 C CA . VAL A 1 86 ? 3.32 -24.953 -5.977 1 97 86 VAL A CA 1
ATOM 689 C C . VAL A 1 86 ? 4.078 -25.344 -7.246 1 97 86 VAL A C 1
ATOM 691 O O . VAL A 1 86 ? 3.707 -24.922 -8.344 1 97 86 VAL A O 1
ATOM 694 N N . ARG A 1 87 ? 5.035 -26.188 -7.121 1 97.38 87 ARG A N 1
ATOM 695 C CA . ARG A 1 87 ? 5.852 -26.594 -8.258 1 97.38 87 ARG A CA 1
ATOM 696 C C . ARG A 1 87 ? 5.035 -27.422 -9.258 1 97.38 87 ARG A C 1
ATOM 698 O O . ARG A 1 87 ? 5.195 -27.266 -10.469 1 97.38 87 ARG A O 1
ATOM 705 N N . ASN A 1 88 ? 4.285 -28.25 -8.742 1 97.88 88 ASN A N 1
ATOM 706 C CA . ASN A 1 88 ? 3.441 -29.062 -9.609 1 97.88 88 ASN A CA 1
ATOM 707 C C . ASN A 1 88 ? 2.475 -28.203 -10.422 1 97.88 88 ASN A C 1
ATOM 709 O O . ASN A 1 88 ? 2.332 -28.391 -11.633 1 97.88 88 ASN A O 1
ATOM 713 N N . ILE A 1 89 ? 1.834 -27.281 -9.82 1 98.06 89 ILE A N 1
ATOM 714 C CA . ILE A 1 89 ? 0.901 -26.391 -10.492 1 98.06 89 ILE A CA 1
ATOM 715 C C . ILE A 1 89 ? 1.647 -25.547 -11.531 1 98.06 89 ILE A C 1
ATOM 717 O O . ILE A 1 89 ? 1.169 -25.375 -12.656 1 98.06 89 ILE A O 1
ATOM 721 N N . ALA A 1 90 ? 2.809 -25.047 -11.148 1 98.12 90 ALA A N 1
ATOM 722 C CA . ALA A 1 90 ? 3.631 -24.266 -12.07 1 98.12 90 ALA A CA 1
ATOM 723 C C . ALA A 1 90 ? 3.947 -25.062 -13.336 1 98.12 90 ALA A C 1
ATOM 725 O O . ALA A 1 90 ? 3.812 -24.547 -14.445 1 98.12 90 ALA A O 1
ATOM 726 N N . ARG A 1 91 ? 4.289 -26.312 -13.164 1 98 91 ARG A N 1
ATOM 727 C CA . ARG A 1 91 ? 4.609 -27.188 -14.281 1 98 91 ARG A CA 1
ATOM 728 C C . ARG A 1 91 ? 3.379 -27.453 -15.148 1 98 91 ARG A C 1
ATOM 730 O O . ARG A 1 91 ? 3.449 -27.375 -16.375 1 98 91 ARG A O 1
ATOM 737 N N . GLN A 1 92 ? 2.307 -27.688 -14.539 1 97.56 92 GLN A N 1
ATOM 738 C CA . GLN A 1 92 ? 1.061 -28 -15.234 1 97.56 92 GLN A CA 1
ATOM 739 C C . GLN A 1 92 ? 0.629 -26.844 -16.125 1 97.56 92 GLN A C 1
ATOM 741 O O . GLN A 1 92 ? 0.108 -27.047 -17.219 1 97.56 92 GLN A O 1
ATOM 746 N N . HIS A 1 93 ? 0.85 -25.656 -15.711 1 97.75 93 HIS A N 1
ATOM 747 C CA . HIS A 1 93 ? 0.365 -24.484 -16.422 1 97.75 93 HIS A CA 1
ATOM 748 C C . HIS A 1 93 ? 1.478 -23.828 -17.234 1 97.75 93 HIS A C 1
ATOM 750 O O . HIS A 1 93 ? 1.234 -22.875 -17.969 1 97.75 93 HIS A O 1
ATOM 756 N N . GLY A 1 94 ? 2.723 -24.328 -17.078 1 97.81 94 GLY A N 1
ATOM 757 C CA . GLY A 1 94 ? 3.848 -23.75 -17.797 1 97.81 94 GLY A CA 1
ATOM 758 C C . GLY A 1 94 ? 4.188 -22.344 -17.344 1 97.81 94 GLY A C 1
ATOM 759 O O . GLY A 1 94 ? 4.441 -21.453 -18.156 1 97.81 94 GLY A O 1
ATOM 760 N N . VAL A 1 95 ? 4.078 -22.109 -16.062 1 97.56 95 VAL A N 1
ATOM 761 C CA . VAL A 1 95 ? 4.344 -20.781 -15.508 1 97.56 95 VAL A CA 1
ATOM 762 C C . VAL A 1 95 ? 5.371 -20.891 -14.383 1 97.56 95 VAL A C 1
ATOM 764 O O . VAL A 1 95 ? 5.773 -21.984 -14 1 97.56 95 VAL A O 1
ATOM 767 N N . ASN A 1 96 ? 5.836 -19.734 -13.867 1 97 96 ASN A N 1
ATOM 768 C CA . ASN A 1 96 ? 6.77 -19.656 -12.75 1 97 96 ASN A CA 1
ATOM 769 C C . ASN A 1 96 ? 6.066 -19.875 -11.414 1 97 96 ASN A C 1
ATOM 771 O O . ASN A 1 96 ? 4.922 -19.453 -11.234 1 97 96 ASN A O 1
ATOM 775 N N . ALA A 1 97 ? 6.82 -20.469 -10.516 1 96.56 97 ALA A N 1
ATOM 776 C CA . ALA A 1 97 ? 6.266 -20.75 -9.195 1 96.56 97 ALA A CA 1
ATOM 777 C C . ALA A 1 97 ? 5.805 -19.453 -8.516 1 96.56 97 ALA A C 1
ATOM 779 O O . ALA A 1 97 ? 4.781 -19.438 -7.828 1 96.56 97 ALA A O 1
ATOM 780 N N . ALA A 1 98 ? 6.531 -18.375 -8.672 1 95.25 98 ALA A N 1
ATOM 781 C CA . ALA A 1 98 ? 6.16 -17.094 -8.102 1 95.25 98 ALA A CA 1
ATOM 782 C C . ALA A 1 98 ? 4.793 -16.641 -8.609 1 95.25 98 ALA A C 1
ATOM 784 O O . ALA A 1 98 ? 4.004 -16.062 -7.855 1 95.25 98 ALA A O 1
ATOM 785 N N . SER A 1 99 ? 4.531 -16.875 -9.836 1 95.88 99 SER A N 1
ATOM 786 C CA . SER A 1 99 ? 3.258 -16.5 -10.438 1 95.88 99 SER A CA 1
ATOM 787 C C . SER A 1 99 ? 2.1 -17.281 -9.82 1 95.88 99 SER A C 1
ATOM 789 O O . SER A 1 99 ? 1.015 -16.734 -9.617 1 95.88 99 SER A O 1
ATOM 791 N N . VAL A 1 100 ? 2.346 -18.547 -9.539 1 97.06 100 VAL A N 1
ATOM 792 C CA . VAL A 1 100 ? 1.335 -19.375 -8.898 1 97.06 100 VAL A CA 1
ATOM 793 C C . VAL A 1 100 ? 0.993 -18.812 -7.523 1 97.06 100 VAL A C 1
ATOM 795 O O . VAL A 1 100 ? -0.182 -18.688 -7.168 1 97.06 100 VAL A O 1
ATOM 798 N N . LEU A 1 101 ? 2.016 -18.438 -6.809 1 95.94 101 LEU A N 1
ATOM 799 C CA . LEU A 1 101 ? 1.845 -17.906 -5.461 1 95.94 101 LEU A CA 1
ATOM 800 C C . LEU A 1 101 ? 1.053 -16.609 -5.484 1 95.94 101 LEU A C 1
ATOM 802 O O . LEU A 1 101 ? 0.142 -16.422 -4.676 1 95.94 101 LEU A O 1
ATOM 806 N N . ILE A 1 102 ? 1.333 -15.719 -6.375 1 95 102 ILE A N 1
ATOM 807 C CA . ILE A 1 102 ? 0.634 -14.445 -6.465 1 95 102 ILE A CA 1
ATOM 808 C C . ILE A 1 102 ? -0.804 -14.672 -6.926 1 95 102 ILE A C 1
ATOM 810 O O . ILE A 1 102 ? -1.736 -14.07 -6.395 1 95 102 ILE A O 1
ATOM 814 N N . LYS A 1 103 ? -0.978 -15.562 -7.902 1 94.81 103 LYS A N 1
ATOM 815 C CA . LYS A 1 103 ? -2.324 -15.875 -8.375 1 94.81 103 LYS A CA 1
ATOM 816 C C . LYS A 1 103 ? -3.186 -16.422 -7.238 1 94.81 103 LYS A C 1
ATOM 818 O O . LYS A 1 103 ? -4.387 -16.156 -7.176 1 94.81 103 LYS A O 1
ATOM 823 N N . PHE A 1 104 ? -2.607 -17.219 -6.402 1 95.44 104 PHE A N 1
ATOM 824 C CA . PHE A 1 104 ? -3.309 -17.781 -5.254 1 95.44 104 PHE A CA 1
ATOM 825 C C . PHE A 1 104 ? -3.803 -16.672 -4.328 1 95.44 104 PHE A C 1
ATOM 827 O O . PHE A 1 104 ? -4.938 -16.719 -3.854 1 95.44 104 PHE A O 1
ATOM 834 N N . LEU A 1 105 ? -2.941 -15.703 -4.047 1 93.94 105 LEU A N 1
ATOM 835 C CA . LEU A 1 105 ? -3.34 -14.57 -3.217 1 93.94 105 LEU A CA 1
ATOM 836 C C . LEU A 1 105 ? -4.465 -13.781 -3.881 1 93.94 105 LEU A C 1
ATOM 838 O O . LEU A 1 105 ? -5.441 -13.406 -3.223 1 93.94 105 LEU A O 1
ATOM 842 N N . LEU A 1 106 ? -4.359 -13.578 -5.137 1 91.94 106 LEU A N 1
ATOM 843 C CA . LEU A 1 106 ? -5.379 -12.836 -5.871 1 91.94 106 LEU A CA 1
ATOM 844 C C . LEU A 1 106 ? -6.703 -13.586 -5.871 1 91.94 106 LEU A C 1
ATOM 846 O O . LEU A 1 106 ? -7.77 -12.977 -5.816 1 91.94 106 LEU A O 1
ATOM 850 N N . TYR A 1 107 ? -6.629 -14.883 -5.988 1 91.69 107 TYR A N 1
ATOM 851 C CA . TYR A 1 107 ? -7.82 -15.711 -5.891 1 91.69 107 TYR A CA 1
ATOM 852 C C . TYR A 1 107 ? -8.578 -15.438 -4.598 1 91.69 107 TYR A C 1
ATOM 854 O O . TYR A 1 107 ? -9.812 -15.461 -4.574 1 91.69 107 TYR A O 1
ATOM 862 N N . HIS A 1 108 ? -7.895 -15.164 -3.594 1 89.75 108 HIS A N 1
ATOM 863 C CA . HIS A 1 108 ? -8.492 -14.898 -2.289 1 89.75 108 HIS A CA 1
ATOM 864 C C . HIS A 1 108 ? -8.75 -13.406 -2.092 1 89.75 108 HIS A C 1
ATOM 866 O O . HIS A 1 108 ? -8.93 -12.953 -0.962 1 89.75 108 HIS A O 1
ATOM 872 N N . ASN A 1 109 ? -8.633 -12.656 -3.09 1 87.62 109 ASN A N 1
ATOM 873 C CA . ASN A 1 109 ? -8.945 -11.234 -3.105 1 87.62 109 ASN A CA 1
ATOM 874 C C . ASN A 1 109 ? -7.984 -10.438 -2.23 1 87.62 109 ASN A C 1
ATOM 876 O O . ASN A 1 109 ? -8.398 -9.516 -1.525 1 87.62 109 ASN A O 1
ATOM 880 N N . ILE A 1 110 ? -6.777 -10.836 -2.273 1 91.06 110 ILE A N 1
ATOM 881 C CA . ILE A 1 110 ? -5.754 -10.117 -1.514 1 91.06 110 ILE A CA 1
ATOM 882 C C . ILE A 1 110 ? -4.941 -9.234 -2.451 1 91.06 110 ILE A C 1
ATOM 884 O O . ILE A 1 110 ? -4.336 -9.719 -3.41 1 91.06 110 ILE A O 1
ATOM 888 N N . ILE A 1 111 ? -4.98 -7.902 -2.168 1 91.38 111 ILE A N 1
ATOM 889 C CA . ILE A 1 111 ? -4.105 -6.969 -2.873 1 91.38 111 ILE A CA 1
ATOM 890 C C . ILE A 1 111 ? -2.652 -7.238 -2.494 1 91.38 111 ILE A C 1
ATOM 892 O O . ILE A 1 111 ? -2.33 -7.406 -1.316 1 91.38 111 ILE A O 1
ATOM 896 N N . THR A 1 112 ? -1.774 -7.301 -3.5 1 93 112 THR A N 1
ATOM 897 C CA . THR A 1 112 ? -0.411 -7.715 -3.184 1 93 112 THR A CA 1
ATOM 898 C C . THR A 1 112 ? 0.593 -6.66 -3.637 1 93 112 THR A C 1
ATOM 900 O O . THR A 1 112 ? 0.556 -6.211 -4.785 1 93 112 THR A O 1
ATOM 903 N N . LEU A 1 113 ? 1.373 -6.223 -2.717 1 92.19 113 LEU A N 1
ATOM 904 C CA . LEU A 1 113 ? 2.551 -5.41 -3.002 1 92.19 113 LEU A CA 1
ATOM 905 C C . LEU A 1 113 ? 3.801 -6.281 -3.098 1 92.19 113 LEU A C 1
ATOM 907 O O . LEU A 1 113 ? 4.137 -6.992 -2.15 1 92.19 113 LEU A O 1
ATOM 911 N N . LEU A 1 114 ? 4.465 -6.266 -4.207 1 91.56 114 LEU A N 1
ATOM 912 C CA . LEU A 1 114 ? 5.625 -7.117 -4.445 1 91.56 114 LEU A CA 1
ATOM 913 C C . LEU A 1 114 ? 6.879 -6.516 -3.822 1 91.56 114 LEU A C 1
ATOM 915 O O . LEU A 1 114 ? 7.727 -5.961 -4.527 1 91.56 114 LEU A O 1
ATOM 919 N N . LYS A 1 115 ? 6.938 -6.625 -2.598 1 85.19 115 LYS A N 1
ATOM 920 C CA . LYS A 1 115 ? 8.094 -6.148 -1.837 1 85.19 115 LYS A CA 1
ATOM 921 C C . LYS A 1 115 ? 9.188 -7.211 -1.777 1 85.19 115 LYS A C 1
ATOM 923 O O . LYS A 1 115 ? 8.906 -8.383 -1.509 1 85.19 115 LYS A O 1
ATOM 928 N N . GLY A 1 116 ? 10.383 -6.754 -2.041 1 80.12 116 GLY A N 1
ATOM 929 C CA . GLY A 1 116 ? 11.508 -7.668 -1.943 1 80.12 116 GLY A CA 1
ATOM 930 C C . GLY A 1 116 ? 11.539 -8.688 -3.066 1 80.12 116 GLY A C 1
ATOM 931 O O . GLY A 1 116 ? 12.078 -9.789 -2.896 1 80.12 116 GLY A O 1
ATOM 932 N N . VAL A 1 117 ? 10.945 -8.492 -4.062 1 86.94 117 VAL A N 1
ATOM 933 C CA . VAL A 1 117 ? 10.867 -9.406 -5.199 1 86.94 117 VAL A CA 1
ATOM 934 C C . VAL A 1 117 ? 11.844 -8.953 -6.285 1 86.94 117 VAL A C 1
ATOM 936 O O . VAL A 1 117 ? 12.008 -7.75 -6.516 1 86.94 117 VAL A O 1
ATOM 939 N N . SER A 1 118 ? 12.445 -9.836 -6.934 1 88.75 118 SER A N 1
ATOM 940 C CA . SER A 1 118 ? 13.422 -9.5 -7.965 1 88.75 118 SER A CA 1
ATOM 941 C C . SER A 1 118 ? 12.734 -9.023 -9.242 1 88.75 118 SER A C 1
ATOM 943 O O . SER A 1 118 ? 11.57 -9.344 -9.484 1 88.75 118 SER A O 1
ATOM 945 N N . MET A 1 119 ? 13.562 -8.297 -10.016 1 88.62 119 MET A N 1
ATOM 946 C CA . MET A 1 119 ? 13.07 -7.855 -11.312 1 88.62 119 MET A CA 1
ATOM 947 C C . MET A 1 119 ? 12.648 -9.047 -12.172 1 88.62 119 MET A C 1
ATOM 949 O O . MET A 1 119 ? 11.656 -8.977 -12.898 1 88.62 119 MET A O 1
ATOM 953 N N . THR A 1 120 ? 13.414 -10.07 -12.102 1 90.19 120 THR A N 1
ATOM 954 C CA . THR A 1 120 ? 13.117 -11.289 -12.852 1 90.19 120 THR A CA 1
ATOM 955 C C . THR A 1 120 ? 11.781 -11.875 -12.422 1 90.19 120 THR A C 1
ATOM 957 O O . THR A 1 120 ? 10.945 -12.219 -13.266 1 90.19 120 THR A O 1
ATOM 960 N N . ASP A 1 121 ? 11.508 -11.922 -11.172 1 91.69 121 ASP A N 1
ATOM 961 C CA . ASP A 1 121 ? 10.242 -12.438 -10.648 1 91.69 121 ASP A CA 1
ATOM 962 C C . ASP A 1 121 ? 9.07 -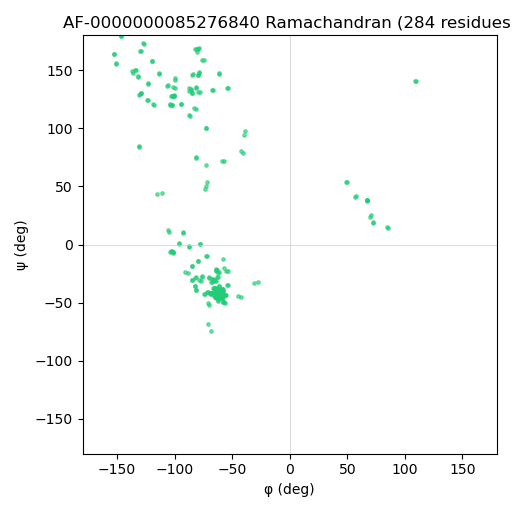11.555 -11.086 1 91.69 121 ASP A C 1
ATOM 964 O O . ASP A 1 121 ? 8.023 -12.07 -11.477 1 91.69 121 ASP A O 1
ATOM 968 N N . VAL A 1 122 ? 9.297 -10.312 -11.031 1 93 122 VAL A N 1
ATOM 969 C CA . VAL A 1 122 ? 8.25 -9.375 -11.438 1 93 122 VAL A CA 1
ATOM 970 C C . VAL A 1 122 ? 7.898 -9.609 -12.906 1 93 122 VAL A C 1
ATOM 972 O O . VAL A 1 122 ? 6.723 -9.641 -13.273 1 93 122 VAL A O 1
ATOM 975 N N . GLY A 1 123 ? 8.938 -9.773 -13.742 1 89.81 123 GLY A N 1
ATOM 976 C CA . GLY A 1 123 ? 8.695 -10.07 -15.141 1 89.81 123 GLY A CA 1
ATOM 977 C C . GLY A 1 123 ? 7.875 -11.328 -15.359 1 89.81 123 GLY A C 1
ATOM 978 O O . GLY A 1 123 ? 6.922 -11.328 -16.141 1 89.81 123 GLY A O 1
ATOM 979 N N . HIS A 1 124 ? 8.219 -12.367 -14.68 1 93 124 HIS A N 1
ATOM 980 C CA . HIS A 1 124 ? 7.484 -13.617 -14.781 1 93 124 HIS A CA 1
ATOM 981 C C . HIS A 1 124 ? 6.031 -13.438 -14.344 1 93 124 HIS A C 1
ATOM 983 O O . HIS A 1 124 ? 5.113 -13.898 -15.031 1 93 124 HIS A O 1
ATOM 989 N N . ILE A 1 125 ? 5.836 -12.773 -13.273 1 93.81 125 ILE A N 1
ATOM 990 C CA . ILE A 1 125 ? 4.508 -12.586 -12.695 1 93.81 125 ILE A CA 1
ATOM 991 C C . ILE A 1 125 ? 3.629 -11.812 -13.672 1 93.81 125 ILE A C 1
ATOM 993 O O . ILE A 1 125 ? 2.523 -12.242 -14.008 1 93.81 125 ILE A O 1
ATOM 997 N N . CYS A 1 126 ? 4.148 -10.742 -14.18 1 90.06 126 CYS A N 1
ATOM 998 C CA . CYS A 1 126 ? 3.383 -9.875 -15.07 1 90.06 126 CYS A CA 1
ATOM 999 C C . CYS A 1 126 ? 3.059 -10.594 -16.375 1 90.06 126 CYS A C 1
ATOM 1001 O O . CYS A 1 126 ? 1.994 -10.383 -16.953 1 90.06 126 CYS A O 1
ATOM 1003 N N . THR A 1 127 ? 3.891 -11.453 -16.797 1 90 127 THR A N 1
ATOM 1004 C CA . THR A 1 127 ? 3.699 -12.188 -18.047 1 90 127 THR A CA 1
ATOM 1005 C C . THR A 1 127 ? 2.756 -13.367 -17.828 1 90 127 THR A C 1
ATOM 1007 O O . THR A 1 127 ? 1.892 -13.633 -18.672 1 90 127 THR A O 1
ATOM 1010 N N . ASP A 1 128 ? 2.861 -14.016 -16.75 1 94.06 128 ASP A N 1
ATOM 1011 C CA . ASP A 1 128 ? 2.189 -15.289 -16.531 1 94.06 128 ASP A CA 1
ATOM 1012 C C . ASP A 1 128 ? 0.741 -15.078 -16.094 1 94.06 128 ASP A C 1
ATOM 1014 O O . ASP A 1 128 ? -0.144 -15.852 -16.469 1 94.06 128 ASP A O 1
ATOM 1018 N N . LEU A 1 129 ? 0.482 -14.102 -15.359 1 92.19 129 LEU A N 1
ATOM 1019 C CA . LEU A 1 129 ? -0.773 -13.961 -14.633 1 92.19 129 LEU A CA 1
ATOM 1020 C C . LEU A 1 129 ? -1.964 -14.039 -15.578 1 92.19 129 LEU A C 1
ATOM 1022 O O . LEU A 1 129 ? -2.949 -14.719 -15.297 1 92.19 129 LEU A O 1
ATOM 1026 N N . PRO A 1 130 ? -1.862 -13.367 -16.719 1 90.62 130 PRO A N 1
ATOM 1027 C CA . PRO A 1 130 ? -3.035 -13.43 -17.594 1 90.62 130 PRO A CA 1
ATOM 1028 C C . PRO A 1 130 ? -3.123 -14.75 -18.375 1 90.62 130 PRO A C 1
ATOM 1030 O O . PRO A 1 130 ? -4.113 -15 -19.062 1 90.62 130 PRO A O 1
ATOM 1033 N N . ARG A 1 131 ? -2.174 -15.688 -18.188 1 92.69 131 ARG A N 1
ATOM 1034 C CA . ARG A 1 131 ? -2.035 -16.828 -19.078 1 92.69 131 ARG A CA 1
ATOM 1035 C C . ARG A 1 131 ? -2.641 -18.094 -18.469 1 92.69 131 ARG A C 1
ATOM 1037 O O . ARG A 1 131 ? -2.717 -19.125 -19.109 1 92.69 131 ARG A O 1
ATOM 1044 N N . PHE A 1 132 ? -3.047 -17.953 -17.188 1 94.94 132 PHE A N 1
ATOM 1045 C CA . PHE A 1 132 ? -3.568 -19.156 -16.562 1 94.94 132 PHE A CA 1
ATOM 1046 C C . PHE A 1 132 ? -4.57 -18.812 -15.461 1 94.94 132 PHE A C 1
ATOM 1048 O O . PHE A 1 132 ? -4.664 -17.656 -15.055 1 94.94 132 PHE A O 1
ATOM 1055 N N . THR A 1 133 ? -5.32 -19.797 -15.086 1 94.75 133 THR A N 1
ATOM 1056 C CA . THR A 1 133 ? -6.238 -19.75 -13.953 1 94.75 133 THR A CA 1
ATOM 1057 C C . THR A 1 133 ? -6.066 -20.969 -13.055 1 94.75 133 THR A C 1
ATOM 1059 O O . THR A 1 133 ? -5.785 -22.062 -13.531 1 94.75 133 THR A O 1
ATOM 1062 N N . LEU A 1 134 ? -6.223 -20.703 -11.805 1 96.38 134 LEU A N 1
ATOM 1063 C CA . LEU A 1 134 ? -6.164 -21.812 -10.859 1 96.38 134 LEU A CA 1
ATOM 1064 C C . LEU A 1 134 ? -7.469 -22.609 -10.867 1 96.38 134 LEU A C 1
ATOM 1066 O O . LEU A 1 134 ? -8.547 -22.016 -10.766 1 96.38 134 LEU A O 1
ATOM 1070 N N . THR A 1 135 ? -7.328 -23.922 -10.969 1 95.88 135 THR A N 1
ATOM 1071 C CA . THR A 1 135 ? -8.5 -24.781 -10.883 1 95.88 135 THR A CA 1
ATOM 1072 C C . THR A 1 135 ? -8.883 -25.031 -9.422 1 95.88 135 THR A C 1
ATOM 1074 O O . THR A 1 135 ? -8.125 -24.703 -8.516 1 95.88 135 THR A O 1
ATOM 1077 N N . ASP A 1 136 ? -10.055 -25.594 -9.305 1 95.38 136 ASP A N 1
ATOM 1078 C CA . ASP A 1 136 ? -10.484 -25.969 -7.961 1 95.38 136 ASP A CA 1
ATOM 1079 C C . ASP A 1 136 ? -9.5 -26.953 -7.324 1 95.38 136 ASP A C 1
ATOM 1081 O O . ASP A 1 136 ? -9.242 -26.875 -6.121 1 95.38 136 ASP A O 1
ATOM 1085 N N . GLU A 1 137 ? -9.031 -27.828 -8.109 1 95.94 137 GLU A N 1
ATOM 1086 C CA . GLU A 1 137 ? -8.047 -28.781 -7.621 1 95.94 137 GLU A CA 1
ATOM 1087 C C . GLU A 1 137 ? -6.766 -28.094 -7.18 1 95.94 137 GLU A C 1
ATOM 1089 O O . GLU A 1 137 ? -6.176 -28.453 -6.156 1 95.94 137 GLU A O 1
ATOM 1094 N N . ASN A 1 138 ? -6.281 -27.047 -7.984 1 97.06 138 ASN A N 1
ATOM 1095 C CA . ASN A 1 138 ? -5.121 -26.266 -7.59 1 97.06 138 ASN A CA 1
ATOM 1096 C C . ASN A 1 138 ? -5.324 -25.625 -6.219 1 97.06 138 ASN A C 1
ATOM 1098 O O . ASN A 1 138 ? -4.473 -25.75 -5.336 1 97.06 138 ASN A O 1
ATOM 1102 N N . ILE A 1 139 ? -6.484 -24.984 -6.121 1 95.75 139 ILE A N 1
ATOM 1103 C CA . ILE A 1 139 ? -6.812 -24.25 -4.902 1 95.75 139 ILE A CA 1
ATOM 1104 C C . ILE A 1 139 ? -6.828 -25.203 -3.713 1 95.75 139 ILE A C 1
ATOM 1106 O O . ILE A 1 139 ? -6.277 -24.891 -2.652 1 95.75 139 ILE A O 1
ATOM 1110 N N . TYR A 1 140 ? -7.379 -26.344 -3.867 1 94.44 140 TYR A N 1
ATOM 1111 C CA . TYR A 1 140 ? -7.445 -27.344 -2.809 1 94.44 140 TYR A CA 1
ATOM 1112 C C . TYR A 1 140 ? -6.051 -27.781 -2.385 1 94.44 140 TYR A C 1
ATOM 1114 O O . TYR A 1 140 ? -5.766 -27.906 -1.19 1 94.44 140 TYR A O 1
ATOM 1122 N N . SER A 1 141 ? -5.191 -28 -3.299 1 94.62 141 SER A N 1
ATOM 1123 C CA . SER A 1 141 ? -3.836 -28.453 -3.023 1 94.62 141 SER A CA 1
ATOM 1124 C C . SER A 1 141 ? -3.025 -27.391 -2.289 1 94.62 141 SER A C 1
ATOM 1126 O O . SER A 1 141 ? -2.139 -27.719 -1.496 1 94.62 141 SER A O 1
ATOM 1128 N N . LEU A 1 142 ? -3.326 -26.125 -2.506 1 93.75 142 LEU A N 1
ATOM 1129 C CA . LEU A 1 142 ? -2.578 -25.031 -1.901 1 93.75 142 LEU A CA 1
ATOM 1130 C C . LEU A 1 142 ? -3.102 -24.719 -0.502 1 93.75 142 LEU A C 1
ATOM 1132 O O . LEU A 1 142 ? -2.393 -24.125 0.312 1 93.75 142 LEU A O 1
ATOM 1136 N N . ASN A 1 143 ? -4.395 -24.938 -0.238 1 86.88 143 ASN A N 1
ATOM 1137 C CA . ASN A 1 143 ? -5.004 -24.703 1.066 1 86.88 143 ASN A CA 1
ATOM 1138 C C . ASN A 1 143 ? -4.566 -25.75 2.09 1 86.88 143 ASN A C 1
ATOM 1140 O O . ASN A 1 143 ? -4.809 -25.578 3.287 1 86.88 143 ASN A O 1
ATOM 1144 N N . ARG A 1 144 ? -3.871 -26.859 1.676 1 68.31 144 ARG A N 1
ATOM 1145 C CA . ARG A 1 144 ? -3.498 -27.953 2.561 1 68.31 144 ARG A CA 1
ATOM 1146 C C . ARG A 1 144 ? -2.209 -27.641 3.314 1 68.31 144 ARG A C 1
ATOM 1148 O O . ARG A 1 144 ? -1.36 -26.891 2.816 1 68.31 144 ARG A O 1
ATOM 1155 N N . MET B 1 1 ? -20.938 7.012 -1.71 1 23.27 1 MET B N 1
ATOM 1156 C CA . MET B 1 1 ? -19.578 6.836 -1.208 1 23.27 1 MET B CA 1
ATOM 1157 C C . MET B 1 1 ? -18.938 5.59 -1.807 1 23.27 1 MET B C 1
ATOM 1159 O O . MET B 1 1 ? -19.234 4.469 -1.39 1 23.27 1 MET B O 1
ATOM 1163 N N . GLU B 1 2 ? -18.781 5.422 -3.123 1 29.67 2 GLU B N 1
ATOM 1164 C CA . GLU B 1 2 ? -18.578 4.285 -4.016 1 29.67 2 GLU B CA 1
ATOM 1165 C C . GLU B 1 2 ? -17.156 3.717 -3.873 1 29.67 2 GLU B C 1
ATOM 1167 O O . GLU B 1 2 ? -16.219 4.207 -4.508 1 29.67 2 GLU B O 1
ATOM 1172 N N . THR B 1 3 ? -16.734 3.455 -2.689 1 31.8 3 THR B N 1
ATOM 1173 C CA . THR B 1 3 ? -15.508 3.086 -1.993 1 31.8 3 THR B CA 1
ATOM 1174 C C . THR B 1 3 ? -14.922 1.796 -2.566 1 31.8 3 THR B C 1
ATOM 1176 O O . THR B 1 3 ? -13.922 1.281 -2.061 1 31.8 3 THR B O 1
ATOM 1179 N N . GLN B 1 4 ? -15.633 0.934 -3.256 1 32.16 4 GLN B N 1
ATOM 1180 C CA . GLN B 1 4 ? -15.336 -0.494 -3.229 1 32.16 4 GLN B CA 1
ATOM 1181 C C . GLN B 1 4 ? -14.062 -0.807 -4.004 1 32.16 4 GLN B C 1
ATOM 1183 O O . GLN B 1 4 ? -14.016 -0.638 -5.223 1 32.16 4 GLN B O 1
ATOM 1188 N N . PHE B 1 5 ? -12.875 -0.385 -3.523 1 39.25 5 PHE B N 1
ATOM 1189 C CA . PHE B 1 5 ? -11.836 -1.26 -4.055 1 39.25 5 PHE B CA 1
ATOM 1190 C C . PHE B 1 5 ? -12.398 -2.646 -4.344 1 39.25 5 PHE B C 1
ATOM 1192 O O . PHE B 1 5 ? -11.82 -3.4 -5.133 1 39.25 5 PHE B O 1
ATOM 1199 N N . TYR B 1 6 ? -13.492 -3.166 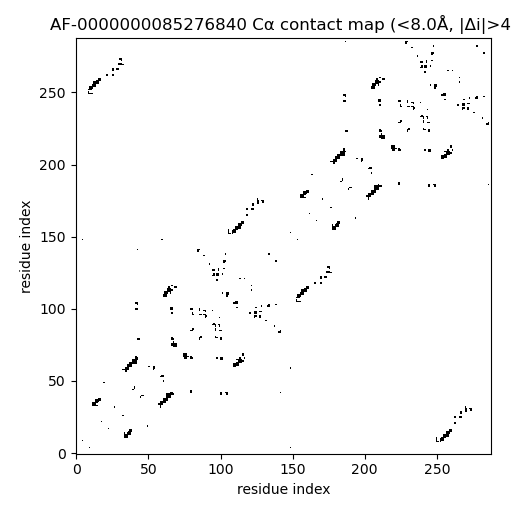-3.488 1 35.97 6 TYR B N 1
ATOM 1200 C CA . TYR B 1 6 ? -13.789 -4.574 -3.262 1 35.97 6 TYR B CA 1
ATOM 1201 C C . TYR B 1 6 ? -14.383 -5.215 -4.512 1 35.97 6 TYR B C 1
ATOM 1203 O O . TYR B 1 6 ? -14.133 -6.387 -4.797 1 35.97 6 TYR B O 1
ATOM 1211 N N . ALA B 1 7 ? -15.586 -4.762 -4.785 1 38.84 7 ALA B N 1
ATOM 1212 C CA . ALA B 1 7 ? -16.547 -5.816 -5.078 1 38.84 7 ALA B CA 1
ATOM 1213 C C . ALA B 1 7 ? -16.062 -6.703 -6.223 1 38.84 7 ALA B C 1
ATOM 1215 O O . ALA B 1 7 ? -16.516 -7.84 -6.371 1 38.84 7 ALA B O 1
ATOM 1216 N N . GLY B 1 8 ? -15.539 -6.109 -7.246 1 41.06 8 GLY B N 1
ATOM 1217 C CA . GLY B 1 8 ? -15.195 -7.133 -8.219 1 41.06 8 GLY B CA 1
ATOM 1218 C C . GLY B 1 8 ? -13.891 -7.84 -7.906 1 41.06 8 GLY B C 1
ATOM 1219 O O . GLY B 1 8 ? -13.227 -7.516 -6.922 1 41.06 8 GLY B O 1
ATOM 1220 N N . ARG B 1 9 ? -13.492 -9.023 -8.57 1 48.5 9 ARG B N 1
ATOM 1221 C CA . ARG B 1 9 ? -12.32 -9.875 -8.406 1 48.5 9 ARG B CA 1
ATOM 1222 C C . ARG B 1 9 ? -11.062 -9.039 -8.188 1 48.5 9 ARG B C 1
ATOM 1224 O O . ARG B 1 9 ? -10.672 -8.25 -9.055 1 48.5 9 ARG B O 1
ATOM 1231 N N . THR B 1 10 ? -10.836 -8.508 -6.922 1 53.19 10 THR B N 1
ATOM 1232 C CA . THR B 1 10 ? -9.656 -7.738 -6.543 1 53.19 10 THR B CA 1
ATOM 1233 C C . THR B 1 10 ? -8.398 -8.328 -7.18 1 53.19 10 THR B C 1
ATOM 1235 O O . THR B 1 10 ? -8.102 -9.508 -7 1 53.19 10 THR B O 1
ATOM 1238 N N . ARG B 1 11 ? -7.938 -7.867 -8.312 1 74.12 11 ARG B N 1
ATOM 1239 C CA . ARG B 1 11 ? -6.766 -8.297 -9.07 1 74.12 11 ARG B CA 1
ATOM 1240 C C . ARG B 1 11 ? -5.68 -7.223 -9.047 1 74.12 11 ARG B C 1
ATOM 1242 O O . ARG B 1 11 ? -5.113 -6.883 -10.086 1 74.12 11 ARG B O 1
ATOM 1249 N N . PHE B 1 12 ? -5.441 -6.609 -7.738 1 84.06 12 PHE B N 1
ATOM 1250 C CA . PHE B 1 12 ? -4.516 -5.484 -7.754 1 84.06 12 PHE B CA 1
ATOM 1251 C C . PHE B 1 12 ? -3.131 -5.918 -7.285 1 84.06 12 PHE B C 1
ATOM 1253 O O . PHE B 1 12 ? -2.992 -6.539 -6.227 1 84.06 12 PHE B O 1
ATOM 1260 N N . ILE B 1 13 ? -2.207 -5.578 -8.109 1 90.38 13 ILE B N 1
ATOM 1261 C CA . ILE B 1 13 ? -0.808 -5.809 -7.766 1 90.38 13 ILE B CA 1
ATOM 1262 C C . ILE B 1 13 ? -0.04 -4.492 -7.816 1 90.38 13 ILE B C 1
ATOM 1264 O O . ILE B 1 13 ? -0.307 -3.643 -8.672 1 90.38 13 ILE B O 1
ATOM 1268 N N . GLY B 1 14 ? 0.797 -4.301 -6.879 1 93.31 14 GLY B N 1
ATOM 1269 C CA . GLY B 1 14 ? 1.651 -3.123 -6.859 1 93.31 14 GLY B CA 1
ATOM 1270 C C . GLY B 1 14 ? 3.119 -3.455 -6.668 1 93.31 14 GLY B C 1
ATOM 1271 O O . GLY B 1 14 ? 3.469 -4.602 -6.375 1 93.31 14 GLY B O 1
ATOM 1272 N N . LEU B 1 15 ? 3.961 -2.467 -6.926 1 93.06 15 LEU B N 1
ATOM 1273 C CA . LEU B 1 15 ? 5.406 -2.598 -6.77 1 93.06 15 LEU B CA 1
ATOM 1274 C C . LEU B 1 15 ? 5.914 -1.701 -5.645 1 93.06 15 LEU B C 1
ATOM 1276 O O . LEU B 1 15 ? 5.336 -0.646 -5.375 1 93.06 15 LEU B O 1
ATOM 1280 N N . CYS B 1 16 ? 6.918 -2.195 -5.023 1 89.69 16 CYS B N 1
ATOM 1281 C CA . CYS B 1 16 ? 7.617 -1.385 -4.031 1 89.69 16 CYS B CA 1
ATOM 1282 C C . CYS B 1 16 ? 9.125 -1.54 -4.168 1 89.69 16 CYS B C 1
ATOM 1284 O O . CYS B 1 16 ? 9.609 -2.531 -4.719 1 89.69 16 CYS B O 1
ATOM 1286 N N . HIS B 1 17 ? 9.859 -0.458 -3.82 1 80.5 17 HIS B N 1
ATOM 1287 C CA . HIS B 1 17 ? 11.312 -0.472 -3.707 1 80.5 17 HIS B CA 1
ATOM 1288 C C . HIS B 1 17 ? 11.969 -0.611 -5.074 1 80.5 17 HIS B C 1
ATOM 1290 O O . HIS B 1 17 ? 13.016 -1.253 -5.203 1 80.5 17 HIS B O 1
ATOM 1296 N N . PHE B 1 18 ? 11.367 -0.257 -6.113 1 87.12 18 PHE B N 1
ATOM 1297 C CA . PHE B 1 18 ? 11.969 -0.167 -7.441 1 87.12 18 PHE B CA 1
ATOM 1298 C C . PHE B 1 18 ? 12.195 1.287 -7.836 1 87.12 18 PHE B C 1
ATOM 1300 O O . PHE B 1 18 ? 11.359 2.15 -7.551 1 87.12 18 PHE B O 1
ATOM 1307 N N . ASN B 1 19 ? 13.312 1.483 -8.383 1 87.19 19 ASN B N 1
ATOM 1308 C CA . ASN B 1 19 ? 13.531 2.842 -8.867 1 87.19 19 ASN B CA 1
ATOM 1309 C C . ASN B 1 19 ? 12.844 3.072 -10.211 1 87.19 19 ASN B C 1
ATOM 1311 O O . ASN B 1 19 ? 12.328 2.131 -10.812 1 87.19 19 ASN B O 1
ATOM 1315 N N . MET B 1 20 ? 12.797 4.324 -10.578 1 88.5 20 MET B N 1
ATOM 1316 C CA . MET B 1 20 ? 11.984 4.684 -11.742 1 88.5 20 MET B CA 1
ATOM 1317 C C . MET B 1 20 ? 12.531 4.031 -13.008 1 88.5 20 MET B C 1
ATOM 1319 O O . MET B 1 20 ? 11.773 3.719 -13.93 1 88.5 20 MET B O 1
ATOM 1323 N N . ASP B 1 21 ? 13.875 3.826 -13.055 1 91.19 21 ASP B N 1
ATOM 1324 C CA . ASP B 1 21 ? 14.445 3.107 -14.195 1 91.19 21 ASP B CA 1
ATOM 1325 C C . ASP B 1 21 ? 13.945 1.664 -14.234 1 91.19 21 ASP B C 1
ATOM 1327 O O . ASP B 1 21 ? 13.578 1.161 -15.297 1 91.19 21 ASP B O 1
ATOM 1331 N N . GLN B 1 22 ? 13.953 1.042 -13.172 1 90.44 22 GLN B N 1
ATOM 1332 C CA . GLN B 1 22 ? 13.453 -0.323 -13.055 1 90.44 22 GLN B CA 1
ATOM 1333 C C . GLN B 1 22 ? 11.961 -0.388 -13.359 1 90.44 22 GLN B C 1
ATOM 1335 O O . GLN B 1 22 ? 11.5 -1.285 -14.07 1 90.44 22 GLN B O 1
ATOM 1340 N N . VAL B 1 23 ? 11.273 0.556 -12.859 1 89.25 23 VAL B N 1
ATOM 1341 C CA . VAL B 1 23 ? 9.836 0.63 -13.109 1 89.25 23 VAL B CA 1
ATOM 1342 C C . VAL B 1 23 ? 9.57 0.753 -14.609 1 89.25 23 VAL B C 1
ATOM 1344 O O . VAL B 1 23 ? 8.719 0.049 -15.156 1 89.25 23 VAL B O 1
ATOM 1347 N N . SER B 1 24 ? 10.289 1.601 -15.234 1 89.5 24 SER B N 1
ATOM 1348 C CA . SER B 1 24 ? 10.133 1.776 -16.672 1 89.5 24 SER B CA 1
ATOM 1349 C C . SER B 1 24 ? 10.383 0.47 -17.422 1 89.5 24 SER B C 1
ATOM 1351 O O . SER B 1 24 ? 9.633 0.121 -18.328 1 89.5 24 SER B O 1
ATOM 1353 N N . ARG B 1 25 ? 11.359 -0.288 -17.047 1 90.44 25 ARG B N 1
ATOM 1354 C CA . ARG B 1 25 ? 11.68 -1.57 -17.672 1 90.44 25 ARG B CA 1
ATOM 1355 C C . ARG B 1 25 ? 10.562 -2.58 -17.453 1 90.44 25 ARG B C 1
ATOM 1357 O O . ARG B 1 25 ? 10.211 -3.33 -18.359 1 90.44 25 ARG B O 1
ATOM 1364 N N . ILE B 1 26 ? 10.07 -2.535 -16.297 1 88.94 26 ILE B N 1
ATOM 1365 C CA . ILE B 1 26 ? 8.969 -3.43 -15.953 1 88.94 26 ILE B CA 1
ATOM 1366 C C . ILE B 1 26 ? 7.75 -3.1 -16.812 1 88.94 26 ILE B C 1
ATOM 1368 O O . ILE B 1 26 ? 7.121 -3.996 -17.375 1 88.94 26 ILE B O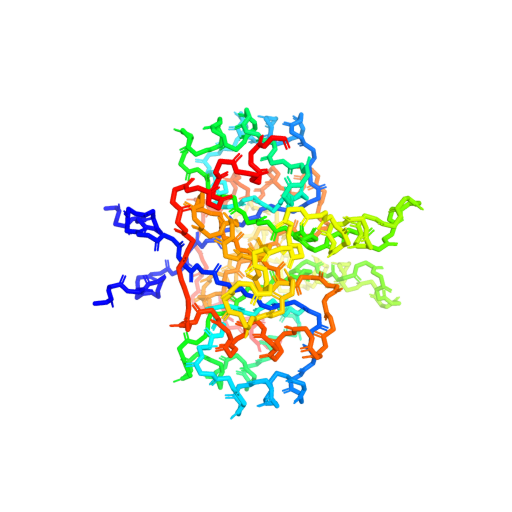 1
ATOM 1372 N N . LEU B 1 27 ? 7.445 -1.897 -16.938 1 86.88 27 LEU B N 1
ATOM 1373 C CA . LEU B 1 27 ? 6.258 -1.458 -17.672 1 86.88 27 LEU B CA 1
ATOM 1374 C C . LEU B 1 27 ? 6.395 -1.757 -19.156 1 86.88 27 LEU B C 1
ATOM 1376 O O . LEU B 1 27 ? 5.398 -2.037 -19.828 1 86.88 27 LEU B O 1
ATOM 1380 N N . GLU B 1 28 ? 7.559 -1.7 -19.641 1 87.94 28 GLU B N 1
ATOM 1381 C CA . GLU B 1 28 ? 7.809 -1.996 -21.047 1 87.94 28 GLU B CA 1
ATOM 1382 C C . GLU B 1 28 ? 7.629 -3.482 -21.344 1 87.94 28 GLU B C 1
ATOM 1384 O O . GLU B 1 28 ? 7.238 -3.861 -22.453 1 87.94 28 GLU B O 1
ATOM 1389 N N . GLY B 1 29 ? 7.836 -4.305 -20.391 1 83.19 29 GLY B N 1
ATOM 1390 C CA . GLY B 1 29 ? 7.828 -5.746 -20.594 1 83.19 29 GLY B CA 1
ATOM 1391 C C . GLY B 1 29 ? 6.562 -6.414 -20.094 1 83.19 29 GLY B C 1
ATOM 1392 O O . GLY B 1 29 ? 6.355 -7.609 -20.312 1 83.19 29 GLY B O 1
ATOM 1393 N N . CYS B 1 30 ? 5.809 -5.691 -19.5 1 81.19 30 CYS B N 1
ATOM 1394 C CA . CYS B 1 30 ? 4.699 -6.32 -18.781 1 81.19 30 CYS B CA 1
ATOM 1395 C C . CYS B 1 30 ? 3.412 -6.227 -19.594 1 81.19 30 CYS B C 1
ATOM 1397 O O . CYS B 1 30 ? 3.125 -5.191 -20.203 1 81.19 30 CYS B O 1
ATOM 1399 N N . ASN B 1 31 ? 2.742 -7.328 -19.641 1 79.31 31 ASN B N 1
ATOM 1400 C CA . ASN B 1 31 ? 1.42 -7.371 -20.25 1 79.31 31 ASN B CA 1
ATOM 1401 C C . ASN B 1 31 ? 0.354 -6.793 -19.328 1 79.31 31 ASN B C 1
ATOM 1403 O O . ASN B 1 31 ? -0.64 -6.23 -19.797 1 79.31 31 ASN B O 1
ATOM 1407 N N . VAL B 1 32 ? 0.582 -6.957 -18.125 1 79.25 32 VAL B N 1
ATOM 1408 C CA . VAL B 1 32 ? -0.299 -6.387 -17.109 1 79.25 32 VAL B CA 1
ATOM 1409 C C . VAL B 1 32 ? 0.475 -5.383 -16.25 1 79.25 32 VAL B C 1
ATOM 1411 O O . VAL B 1 32 ? 1.499 -5.727 -15.656 1 79.25 32 VAL B O 1
ATOM 1414 N N . LYS B 1 33 ? 0.042 -4.207 -16.25 1 83.75 33 LYS B N 1
ATOM 1415 C CA . LYS B 1 33 ? 0.714 -3.164 -15.477 1 83.75 33 LYS B CA 1
ATOM 1416 C C . LYS B 1 33 ? 0.34 -3.24 -14 1 83.75 33 LYS B C 1
ATOM 1418 O O . LYS B 1 33 ? -0.803 -3.551 -13.664 1 83.75 33 LYS B O 1
ATOM 1423 N N . PRO B 1 34 ? 1.32 -2.904 -13.195 1 89.56 34 PRO B N 1
ATOM 1424 C CA . PRO B 1 34 ? 0.955 -2.775 -11.781 1 89.56 34 PRO B CA 1
ATOM 1425 C C . PRO B 1 34 ? -0.094 -1.691 -11.539 1 89.56 34 PRO B C 1
ATOM 1427 O O . PRO B 1 34 ? -0.116 -0.68 -12.25 1 89.56 34 PRO B O 1
ATOM 1430 N N . HIS B 1 35 ? -0.864 -1.949 -10.617 1 88.75 35 HIS B N 1
ATOM 1431 C CA . HIS B 1 35 ? -1.95 -1.018 -10.328 1 88.75 35 HIS B CA 1
ATOM 1432 C C . HIS B 1 35 ? -1.462 0.155 -9.484 1 88.75 35 HIS B C 1
ATOM 1434 O O . HIS B 1 35 ? -2.037 1.245 -9.539 1 88.75 35 HIS B O 1
ATOM 1440 N N . PHE B 1 36 ? -0.419 -0.103 -8.695 1 90.12 36 PHE B N 1
ATOM 1441 C CA . PHE B 1 36 ? 0.132 0.982 -7.887 1 90.12 36 PHE B CA 1
ATOM 1442 C C . PHE B 1 36 ? 1.619 0.767 -7.633 1 90.12 36 PHE B C 1
ATOM 1444 O O . PHE B 1 36 ? 2.119 -0.354 -7.754 1 90.12 36 PHE B O 1
ATOM 1451 N N . ILE B 1 37 ? 2.285 1.857 -7.383 1 92.62 37 ILE B N 1
ATOM 1452 C CA . ILE B 1 37 ? 3.705 1.859 -7.043 1 92.62 37 ILE B CA 1
ATOM 1453 C C . ILE B 1 37 ? 3.93 2.674 -5.77 1 92.62 37 ILE B C 1
ATOM 1455 O O . ILE B 1 37 ? 3.412 3.785 -5.637 1 92.62 37 ILE B O 1
ATOM 1459 N N . GLN B 1 38 ? 4.637 2.049 -4.887 1 92.25 38 GLN B N 1
ATOM 1460 C CA . GLN B 1 38 ? 5.02 2.76 -3.67 1 92.25 38 GLN B CA 1
ATOM 1461 C C . GLN B 1 38 ? 6.289 3.576 -3.885 1 92.25 38 GLN B C 1
ATOM 1463 O O . GLN B 1 38 ? 7.281 3.064 -4.414 1 92.25 38 GLN B O 1
ATOM 1468 N N . LEU B 1 39 ? 6.242 4.832 -3.496 1 91.75 39 LEU B N 1
ATOM 1469 C CA . LEU B 1 39 ? 7.387 5.73 -3.607 1 91.75 39 LEU B CA 1
ATOM 1470 C C . LEU B 1 39 ? 7.582 6.52 -2.318 1 91.75 39 LEU B C 1
ATOM 1472 O O . LEU B 1 39 ? 6.621 6.777 -1.59 1 91.75 39 LEU B O 1
ATOM 1476 N N . ASP B 1 40 ? 8.914 6.848 -2.111 1 90.56 40 ASP B N 1
ATOM 1477 C CA . ASP B 1 40 ? 9.188 7.793 -1.035 1 90.56 40 ASP B CA 1
ATOM 1478 C C . ASP B 1 40 ? 8.766 9.211 -1.426 1 90.56 40 ASP B C 1
ATOM 1480 O O . ASP B 1 40 ? 9.477 9.883 -2.176 1 90.56 40 ASP B O 1
ATOM 1484 N N . VAL B 1 41 ? 7.605 9.633 -0.943 1 92.19 41 VAL B N 1
ATOM 1485 C CA . VAL B 1 41 ? 7.051 10.945 -1.264 1 92.19 41 VAL B CA 1
ATOM 1486 C C . VAL B 1 41 ? 6.629 11.656 0.02 1 92.19 41 VAL B C 1
ATOM 1488 O O . VAL B 1 41 ? 5.957 11.07 0.87 1 92.19 41 VAL B O 1
ATOM 1491 N N . ASN B 1 42 ? 7.055 12.844 0.18 1 92.06 42 ASN B N 1
ATOM 1492 C CA . ASN B 1 42 ? 6.676 13.727 1.283 1 92.06 42 ASN B CA 1
ATOM 1493 C C . ASN B 1 42 ? 6.625 15.188 0.847 1 92.06 42 ASN B C 1
ATOM 1495 O O . ASN B 1 42 ? 6.844 15.492 -0.326 1 92.06 42 ASN B O 1
ATOM 1499 N N . ALA B 1 43 ? 6.277 16.062 1.781 1 91.31 43 ALA B N 1
ATOM 1500 C CA . ALA B 1 43 ? 6.047 17.469 1.44 1 91.31 43 ALA B CA 1
ATOM 1501 C C . ALA B 1 43 ? 7.316 18.109 0.886 1 91.31 43 ALA B C 1
ATOM 1503 O O . ALA B 1 43 ? 7.246 19.094 0.141 1 91.31 43 ALA B O 1
ATOM 1504 N N . TYR B 1 44 ? 8.484 17.562 1.216 1 86.62 44 TYR B N 1
ATOM 1505 C CA . TYR B 1 44 ? 9.75 18.109 0.736 1 86.62 44 TYR B CA 1
ATOM 1506 C C . TYR B 1 44 ? 10.156 17.453 -0.582 1 86.62 44 TYR B C 1
ATOM 1508 O O . TYR B 1 44 ? 10.977 18 -1.322 1 86.62 44 TYR B O 1
ATOM 1516 N N . SER B 1 45 ? 9.664 16.281 -0.812 1 90.19 45 SER B N 1
ATOM 1517 C CA . SER B 1 45 ? 9.961 15.516 -2.018 1 90.19 45 SER B CA 1
ATOM 1518 C C . SER B 1 45 ? 8.688 14.992 -2.668 1 90.19 45 SER B C 1
ATOM 1520 O O . SER B 1 45 ? 8.344 13.812 -2.52 1 90.19 45 SER B O 1
ATOM 1522 N N . MET B 1 46 ? 8.133 15.875 -3.447 1 92.19 46 MET B N 1
ATOM 1523 C CA . MET B 1 46 ? 6.832 15.57 -4.035 1 92.19 46 MET B CA 1
ATOM 1524 C C . MET B 1 46 ? 6.988 14.758 -5.312 1 92.19 46 MET B C 1
ATOM 1526 O O . MET B 1 46 ? 6.02 14.18 -5.809 1 92.19 46 MET B O 1
ATOM 1530 N N . ARG B 1 47 ? 8.109 14.727 -5.93 1 92.38 47 ARG B N 1
ATOM 1531 C CA . ARG B 1 47 ? 8.406 13.938 -7.121 1 92.38 47 ARG B CA 1
ATOM 1532 C C . ARG B 1 47 ? 7.328 14.117 -8.18 1 92.38 47 ARG B C 1
ATOM 1534 O O . ARG B 1 47 ? 6.812 13.133 -8.719 1 92.38 47 ARG B O 1
ATOM 1541 N N . HIS B 1 48 ? 7.039 15.359 -8.539 1 93 48 HIS B N 1
ATOM 1542 C CA . HIS B 1 48 ? 5.934 15.727 -9.414 1 93 48 HIS B CA 1
ATOM 1543 C C . HIS B 1 48 ? 6.043 15.023 -10.766 1 93 48 HIS B C 1
ATOM 1545 O O . HIS B 1 48 ? 5.082 14.406 -11.234 1 93 48 HIS B O 1
ATOM 1551 N N . SER B 1 49 ? 7.195 15.086 -11.367 1 93.69 49 SER B N 1
ATOM 1552 C CA . SER B 1 49 ? 7.375 14.523 -12.695 1 93.69 49 SER B CA 1
ATOM 1553 C C . SER B 1 49 ? 7.129 13.016 -12.703 1 93.69 49 SER B C 1
ATOM 1555 O O . SER B 1 49 ? 6.43 12.5 -13.578 1 93.69 49 SER B O 1
ATOM 1557 N N . GLU B 1 50 ? 7.668 12.297 -11.734 1 93.44 50 GLU B N 1
ATOM 1558 C CA . GLU B 1 50 ? 7.488 10.852 -11.641 1 93.44 50 GLU B CA 1
ATOM 1559 C C . GLU B 1 50 ? 6.027 10.492 -11.391 1 93.44 50 GLU B C 1
ATOM 1561 O O . GLU B 1 50 ? 5.473 9.609 -12.062 1 93.44 50 GLU B O 1
ATOM 1566 N N . ARG B 1 51 ? 5.43 11.211 -10.477 1 92.44 51 ARG B N 1
ATOM 1567 C CA . ARG B 1 51 ? 4.039 10.93 -10.141 1 92.44 51 ARG B CA 1
ATOM 1568 C C . ARG B 1 51 ? 3.129 11.188 -11.336 1 92.44 51 ARG B C 1
ATOM 1570 O O . ARG B 1 51 ? 2.23 10.391 -11.625 1 92.44 51 ARG B O 1
ATOM 1577 N N . TYR B 1 52 ? 3.373 12.25 -12.023 1 91.94 52 TYR B N 1
ATOM 1578 C CA . TYR B 1 52 ? 2.555 12.586 -13.18 1 91.94 52 TYR B CA 1
ATOM 1579 C C . TYR B 1 52 ? 2.701 11.531 -14.273 1 91.94 52 TYR B C 1
ATOM 1581 O O . TYR B 1 52 ? 1.709 11.109 -14.875 1 91.94 52 TYR B O 1
ATOM 1589 N N . SER B 1 53 ? 3.873 11.102 -14.531 1 91.69 53 SER B N 1
ATOM 1590 C CA . SER B 1 53 ? 4.125 10.078 -15.539 1 91.69 53 SER B CA 1
ATOM 1591 C C . SER B 1 53 ? 3.414 8.773 -15.195 1 91.69 53 SER B C 1
ATOM 1593 O O . SER B 1 53 ? 2.832 8.133 -16.062 1 91.69 53 SER B O 1
ATOM 1595 N N . LEU B 1 54 ? 3.412 8.453 -13.938 1 90.94 54 LEU B N 1
ATOM 1596 C CA . LEU B 1 54 ? 2.773 7.215 -13.5 1 90.94 54 LEU B CA 1
ATOM 1597 C C . LEU B 1 54 ? 1.256 7.324 -13.602 1 90.94 54 LEU B C 1
ATOM 1599 O O . LEU B 1 54 ? 0.596 6.402 -14.086 1 90.94 54 LEU B O 1
ATOM 1603 N N . VAL B 1 55 ? 0.738 8.406 -13.242 1 88.38 55 VAL B N 1
ATOM 1604 C CA . VAL B 1 55 ? -0.706 8.625 -13.281 1 88.38 55 VAL B CA 1
ATOM 1605 C C . VAL B 1 55 ? -1.196 8.594 -14.727 1 88.38 55 VAL B C 1
ATOM 1607 O O . VAL B 1 55 ? -2.264 8.047 -15.016 1 88.38 55 VAL B O 1
ATOM 1610 N N . LYS B 1 56 ? -0.441 9.117 -15.609 1 89.62 56 LYS B N 1
ATOM 1611 C CA . LYS B 1 56 ? -0.787 9.109 -17.031 1 89.62 56 LYS B CA 1
ATOM 1612 C C . LYS B 1 56 ? -0.859 7.684 -17.562 1 89.62 56 LYS B C 1
ATOM 1614 O O . LYS B 1 56 ? -1.604 7.406 -18.516 1 89.62 56 LYS B O 1
ATOM 1619 N N . LEU B 1 57 ? -0.114 6.816 -16.953 1 86.44 57 LEU B N 1
ATOM 1620 C CA . LEU B 1 57 ? -0.094 5.414 -17.359 1 86.44 57 LEU B CA 1
ATOM 1621 C C . LEU B 1 57 ? -1.187 4.625 -16.641 1 86.44 57 LEU B C 1
ATOM 1623 O O . LEU B 1 57 ? -1.293 3.41 -16.812 1 86.44 57 LEU B O 1
ATOM 1627 N N . GLY B 1 58 ? -1.931 5.348 -15.758 1 85.75 58 GLY B N 1
ATOM 1628 C CA . GLY B 1 58 ? -2.99 4.676 -15.016 1 85.75 58 GLY B CA 1
ATOM 1629 C C . GLY B 1 58 ? -2.496 3.982 -13.766 1 85.75 58 GLY B C 1
ATOM 1630 O O . GLY B 1 58 ? -3.176 3.107 -13.227 1 85.75 58 GLY B O 1
ATOM 1631 N N . ILE B 1 59 ? -1.314 4.309 -13.344 1 88.56 59 ILE B N 1
ATOM 1632 C CA . ILE B 1 59 ? -0.711 3.717 -12.156 1 88.56 59 ILE B CA 1
ATOM 1633 C C . ILE B 1 59 ? -0.835 4.684 -10.984 1 88.56 59 ILE B C 1
ATOM 1635 O O . ILE B 1 59 ? -0.437 5.848 -11.086 1 88.56 59 ILE B O 1
ATOM 1639 N N . ASN B 1 60 ? -1.376 4.195 -9.859 1 87.38 60 ASN B N 1
ATOM 1640 C CA . ASN B 1 60 ? -1.511 5.02 -8.664 1 87.38 60 ASN B CA 1
ATOM 1641 C C . ASN B 1 60 ? -0.229 5.023 -7.836 1 87.38 60 ASN B C 1
ATOM 1643 O O . ASN B 1 60 ? 0.475 4.012 -7.773 1 87.38 60 ASN B O 1
ATOM 1647 N N . VAL B 1 61 ? -0.017 6.164 -7.238 1 90.88 61 VAL B N 1
ATOM 1648 C CA . VAL B 1 61 ? 1.151 6.273 -6.371 1 90.88 61 VAL B CA 1
ATOM 1649 C C . VAL B 1 61 ? 0.719 6.18 -4.91 1 90.88 61 VAL B C 1
ATOM 1651 O O . VAL B 1 61 ? -0.235 6.844 -4.492 1 90.88 61 VAL B O 1
ATOM 1654 N N . ILE B 1 62 ? 1.32 5.328 -4.195 1 92.81 62 ILE B N 1
ATOM 1655 C CA . ILE B 1 62 ? 1.204 5.281 -2.742 1 92.81 62 ILE B CA 1
ATOM 1656 C C . ILE B 1 62 ? 2.467 5.855 -2.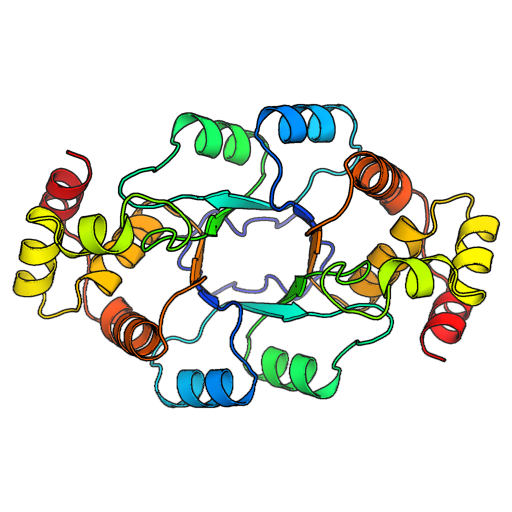105 1 92.81 62 ILE B C 1
ATOM 1658 O O . ILE B 1 62 ? 3.572 5.367 -2.352 1 92.81 62 ILE B O 1
ATOM 1662 N N . ALA B 1 63 ? 2.297 6.902 -1.326 1 93.5 63 ALA B N 1
ATOM 1663 C CA . ALA B 1 63 ? 3.424 7.539 -0.652 1 93.5 63 ALA B CA 1
ATOM 1664 C C . ALA B 1 63 ? 3.799 6.785 0.621 1 93.5 63 ALA B C 1
ATOM 1666 O O . ALA B 1 63 ? 2.926 6.379 1.391 1 93.5 63 ALA B O 1
ATOM 1667 N N . THR B 1 64 ? 5.074 6.598 0.775 1 90.75 64 THR B N 1
ATOM 1668 C CA . THR B 1 64 ? 5.645 6.121 2.029 1 90.75 64 THR B CA 1
ATOM 1669 C C . THR B 1 64 ? 6.629 7.137 2.596 1 90.75 64 THR B C 1
ATOM 1671 O O . THR B 1 64 ? 7.059 8.055 1.893 1 90.75 64 THR B O 1
ATOM 1674 N N . TYR B 1 65 ? 6.848 7.055 3.871 1 89.44 65 TYR B N 1
ATOM 1675 C CA . TYR B 1 65 ? 7.707 7.98 4.598 1 89.44 65 TYR B CA 1
ATOM 1676 C C . TYR B 1 65 ? 7.227 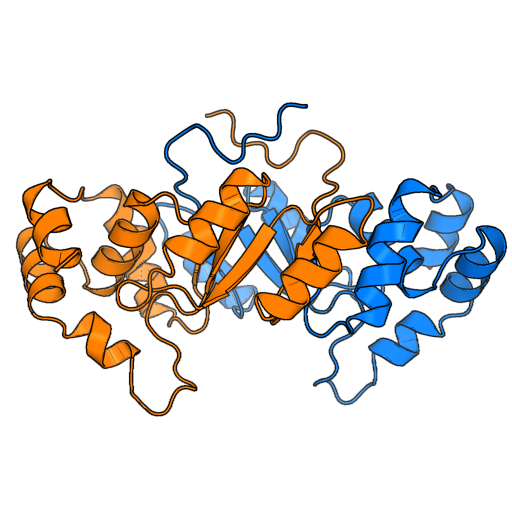9.414 4.43 1 89.44 65 TYR B C 1
ATOM 1678 O O . TYR B 1 65 ? 8.023 10.32 4.18 1 89.44 65 TYR B O 1
ATOM 1686 N N . SER B 1 66 ? 5.988 9.547 4.492 1 91.75 66 SER B N 1
ATOM 1687 C CA . SER B 1 66 ? 5.32 10.82 4.266 1 91.75 66 SER B CA 1
ATOM 1688 C C . SER B 1 66 ? 5.699 11.844 5.332 1 91.75 66 SER B C 1
ATOM 1690 O O . SER B 1 66 ? 5.559 13.055 5.121 1 91.75 66 SER B O 1
ATOM 1692 N N . LEU B 1 67 ? 6.16 11.398 6.48 1 91.25 67 LEU B N 1
ATOM 1693 C CA . LEU B 1 67 ? 6.594 12.289 7.547 1 91.25 67 LEU B CA 1
ATOM 1694 C C . LEU B 1 67 ? 8.109 12.312 7.66 1 91.25 67 LEU B C 1
ATOM 1696 O O . LEU B 1 67 ? 8.664 12.789 8.656 1 91.25 67 LEU B O 1
ATOM 1700 N N . GLY B 1 68 ? 8.695 11.797 6.723 1 84.25 68 GLY B N 1
ATOM 1701 C CA . GLY B 1 68 ? 10.148 11.719 6.73 1 84.25 68 GLY B CA 1
ATOM 1702 C C . GLY B 1 68 ? 10.672 10.312 6.938 1 84.25 68 GLY B C 1
ATOM 1703 O O . GLY B 1 68 ? 10.086 9.531 7.695 1 84.25 68 GLY B O 1
ATOM 1704 N N . ASN B 1 69 ? 11.68 9.93 6.281 1 75.81 69 ASN B N 1
ATOM 1705 C CA . ASN B 1 69 ? 12.32 8.617 6.379 1 75.81 69 ASN B CA 1
ATOM 1706 C C . ASN B 1 69 ? 13.359 8.586 7.496 1 75.81 69 ASN B C 1
ATOM 1708 O O . ASN B 1 69 ? 14.391 9.25 7.41 1 75.81 69 ASN B O 1
ATOM 1712 N N . PRO B 1 70 ? 13.039 7.855 8.5 1 70.62 70 PRO B N 1
ATOM 1713 C CA . PRO B 1 70 ? 13.969 7.824 9.633 1 70.62 70 PRO B CA 1
ATOM 1714 C C . PRO B 1 70 ? 15.32 7.23 9.266 1 70.62 70 PRO B C 1
ATOM 1716 O O . PRO B 1 70 ? 16.312 7.465 9.969 1 70.62 70 PRO B O 1
ATOM 1719 N N . ASP B 1 71 ? 15.383 6.453 8.234 1 69.19 71 ASP B N 1
ATOM 1720 C CA . ASP B 1 71 ? 16.625 5.77 7.871 1 69.19 71 ASP B CA 1
ATOM 1721 C C . ASP B 1 71 ? 17.578 6.707 7.129 1 69.19 71 ASP B C 1
ATOM 1723 O O . ASP B 1 71 ? 18.734 6.371 6.91 1 69.19 71 ASP B O 1
ATOM 1727 N N . LEU B 1 72 ? 17.016 7.801 6.719 1 65.88 72 LEU B N 1
ATOM 1728 C CA . LEU B 1 72 ? 17.875 8.734 5.996 1 65.88 72 LEU B CA 1
ATOM 1729 C C . LEU B 1 72 ? 18.578 9.68 6.961 1 65.88 72 LEU B C 1
ATOM 1731 O O . LEU B 1 72 ? 18.047 10 8.031 1 65.88 72 LEU B O 1
ATOM 1735 N N . GLN B 1 73 ? 19.906 9.852 6.797 1 56.16 73 GLN B N 1
ATOM 1736 C CA . GLN B 1 73 ? 20.844 10.602 7.629 1 56.16 73 GLN B CA 1
ATOM 1737 C C . GLN B 1 73 ? 20.25 11.938 8.062 1 56.16 73 GLN B C 1
ATOM 1739 O O . GLN B 1 73 ? 20.5 12.406 9.172 1 56.16 73 GLN B O 1
ATOM 1744 N N . ILE B 1 74 ? 19.672 12.602 7.152 1 54.38 74 ILE B N 1
ATOM 1745 C CA . ILE B 1 74 ? 19.078 13.875 7.523 1 54.38 74 ILE B CA 1
ATOM 1746 C C . ILE B 1 74 ? 17.688 13.641 8.109 1 54.38 74 ILE B C 1
ATOM 1748 O O . ILE B 1 74 ? 16.906 12.836 7.586 1 54.38 74 ILE B O 1
ATOM 1752 N N . ASP B 1 75 ? 17.547 14.016 9.359 1 60.38 75 ASP B N 1
ATOM 1753 C CA . ASP B 1 75 ? 16.266 13.797 10.023 1 60.38 75 ASP B CA 1
ATOM 1754 C C . ASP B 1 75 ? 15.125 14.477 9.266 1 60.38 75 ASP B C 1
ATOM 1756 O O . ASP B 1 75 ? 14.727 15.586 9.609 1 60.38 75 ASP B O 1
ATOM 1760 N N . HIS B 1 76 ? 14.789 13.969 8.195 1 64.25 76 HIS B N 1
ATOM 1761 C CA . HIS B 1 76 ? 13.734 14.539 7.359 1 64.25 76 HIS B CA 1
ATOM 1762 C C . HIS B 1 76 ? 12.43 14.688 8.141 1 64.25 76 HIS B C 1
ATOM 1764 O O . HIS B 1 76 ? 11.672 15.633 7.902 1 64.25 76 HIS B O 1
ATOM 1770 N N . LYS B 1 77 ? 12.328 13.938 9.125 1 66.56 77 LYS B N 1
ATOM 1771 C CA . LYS B 1 77 ? 11.102 14.039 9.922 1 66.56 77 LYS B CA 1
ATOM 1772 C C . LYS B 1 77 ? 11.055 15.352 10.695 1 66.56 77 LYS B C 1
ATOM 1774 O O . LYS B 1 77 ? 10.039 16.062 10.664 1 66.56 77 LYS B O 1
ATOM 1779 N N . ALA B 1 78 ? 12.117 15.523 11.367 1 66.38 78 ALA B N 1
ATOM 1780 C CA . ALA B 1 78 ? 12.203 16.766 12.141 1 66.38 78 ALA B CA 1
ATOM 1781 C C . ALA B 1 78 ? 12.125 17.984 11.234 1 66.38 78 ALA B C 1
ATOM 1783 O O . ALA B 1 78 ? 11.469 18.969 11.562 1 66.38 78 ALA B O 1
ATOM 1784 N N . ARG B 1 79 ? 12.742 17.812 10.172 1 74.31 79 ARG B N 1
ATOM 1785 C CA . ARG B 1 79 ? 12.75 18.938 9.234 1 74.31 79 ARG B CA 1
ATOM 1786 C C . ARG B 1 79 ? 11.344 19.219 8.719 1 74.31 79 ARG B C 1
ATOM 1788 O O . ARG B 1 79 ? 10.93 20.391 8.656 1 74.31 79 ARG B O 1
ATOM 1795 N N . LEU B 1 80 ? 10.641 18.266 8.516 1 85.5 80 LEU B N 1
ATOM 1796 C CA . LEU B 1 80 ? 9.297 18.438 7.984 1 85.5 80 LEU B CA 1
ATOM 1797 C C . LEU B 1 80 ? 8.359 19 9.047 1 85.5 80 LEU B C 1
ATOM 1799 O O . LEU B 1 80 ? 7.664 19.984 8.812 1 85.5 80 LEU B O 1
ATOM 1803 N N . ARG B 1 81 ? 8.492 18.484 10.188 1 87.38 81 ARG B N 1
ATOM 1804 C CA . ARG B 1 81 ? 7.566 18.859 11.258 1 87.38 81 ARG B CA 1
ATOM 1805 C C . ARG B 1 81 ? 7.898 20.234 11.812 1 87.38 81 ARG B C 1
ATOM 1807 O O . ARG B 1 81 ? 7.012 20.938 12.297 1 87.38 81 ARG B O 1
ATOM 1814 N N . ASN B 1 82 ? 9.172 20.562 11.688 1 88.75 82 ASN B N 1
ATOM 1815 C CA . ASN B 1 82 ? 9.609 21.828 12.266 1 88.75 82 ASN B CA 1
ATOM 1816 C C . ASN B 1 82 ? 9.641 22.938 11.227 1 88.75 82 ASN B C 1
ATOM 1818 O O . ASN B 1 82 ? 10.008 24.078 11.531 1 88.75 82 ASN B O 1
ATOM 1822 N N . ASN B 1 83 ? 9.281 22.625 10.078 1 92.69 83 ASN B N 1
ATOM 1823 C CA . ASN B 1 83 ? 9.148 23.656 9.062 1 92.69 83 ASN B CA 1
ATOM 1824 C C . ASN B 1 83 ? 8.234 24.781 9.523 1 92.69 83 ASN B C 1
ATOM 1826 O O . ASN B 1 83 ? 7.148 24.531 10.055 1 92.69 83 ASN B O 1
ATOM 1830 N N . ALA B 1 84 ? 8.609 26.031 9.328 1 94.69 84 ALA B N 1
ATOM 1831 C CA . ALA B 1 84 ? 7.891 27.203 9.836 1 94.69 84 ALA B CA 1
ATOM 1832 C C . ALA B 1 84 ? 6.48 27.281 9.258 1 94.69 84 ALA B C 1
ATOM 1834 O O . ALA B 1 84 ? 5.52 27.562 9.977 1 94.69 84 ALA B O 1
ATOM 1835 N N . SER B 1 85 ? 6.371 27.031 7.996 1 95.88 85 SER B N 1
ATOM 1836 C CA . SER B 1 85 ? 5.059 27.062 7.355 1 95.88 85 SER B CA 1
ATOM 1837 C C . SER B 1 85 ? 4.141 26 7.938 1 95.88 85 SER B C 1
ATOM 1839 O O . SER B 1 85 ? 2.971 26.266 8.227 1 95.88 85 SER B O 1
ATOM 1841 N N . VAL B 1 86 ? 4.668 24.812 8.148 1 96.69 86 VAL B N 1
ATOM 1842 C CA . VAL B 1 86 ? 3.895 23.703 8.688 1 96.69 86 VAL B CA 1
ATOM 1843 C C . VAL B 1 86 ? 3.445 24.031 10.109 1 96.69 86 VAL B C 1
ATOM 1845 O O . VAL B 1 86 ? 2.271 23.875 10.453 1 96.69 86 VAL B O 1
ATOM 1848 N N . ARG B 1 87 ? 4.305 24.609 10.875 1 97.12 87 ARG B N 1
ATOM 1849 C CA . ARG B 1 87 ? 3.998 24.938 12.266 1 97.12 87 ARG B CA 1
ATOM 1850 C C . ARG B 1 87 ? 2.957 26.047 12.344 1 97.12 87 ARG B C 1
ATOM 1852 O O . ARG B 1 87 ? 2.074 26.016 13.203 1 97.12 87 ARG B O 1
ATOM 1859 N N . ASN B 1 88 ? 3.135 26.969 11.547 1 97.62 88 ASN B N 1
ATOM 1860 C CA . ASN B 1 88 ? 2.18 28.062 11.531 1 97.62 88 ASN B CA 1
ATOM 1861 C C . ASN B 1 88 ? 0.775 27.594 11.172 1 97.62 88 ASN B C 1
ATOM 1863 O O . ASN B 1 88 ? -0.198 27.953 11.836 1 97.62 88 ASN B O 1
ATOM 1867 N N . ILE B 1 89 ? 0.646 26.781 10.203 1 97.94 89 ILE B N 1
ATOM 1868 C CA . ILE B 1 89 ? -0.64 26.234 9.781 1 97.94 89 ILE B CA 1
ATOM 1869 C C . ILE B 1 89 ? -1.226 25.375 10.898 1 97.94 89 ILE B C 1
ATOM 1871 O O . ILE B 1 89 ? -2.418 25.469 11.203 1 97.94 89 ILE B O 1
ATOM 1875 N N . ALA B 1 90 ? -0.388 24.578 11.508 1 98 90 ALA B N 1
ATOM 1876 C CA . ALA B 1 90 ? -0.824 23.719 12.617 1 98 90 ALA B CA 1
ATOM 1877 C C . ALA B 1 90 ? -1.425 24.562 13.742 1 98 90 ALA B C 1
ATOM 1879 O O . ALA B 1 90 ? -2.496 24.234 14.258 1 98 90 ALA B O 1
ATOM 1880 N N . ARG B 1 91 ? -0.772 25.656 14.055 1 97.88 91 ARG B N 1
ATOM 1881 C CA . ARG B 1 91 ? -1.238 26.547 15.102 1 97.88 91 ARG B CA 1
ATOM 1882 C C . ARG B 1 91 ? -2.555 27.219 14.711 1 97.88 91 ARG B C 1
ATOM 1884 O O . ARG B 1 91 ? -3.486 27.281 15.516 1 97.88 91 ARG B O 1
ATOM 1891 N N . GLN B 1 92 ? -2.639 27.641 13.531 1 97.5 92 GLN B N 1
ATOM 1892 C CA . GLN B 1 92 ? -3.82 28.328 13.031 1 97.5 92 GLN B CA 1
ATOM 1893 C C . GLN B 1 92 ? -5.055 27.438 13.094 1 97.5 92 GLN B C 1
ATOM 1895 O O . GLN B 1 92 ? -6.152 27.906 13.391 1 97.5 92 GLN B O 1
ATOM 1900 N N . HIS B 1 93 ? -4.891 26.188 12.867 1 97.69 93 HIS B N 1
ATOM 1901 C CA . HIS B 1 93 ? -6.02 25.266 12.781 1 97.69 93 HIS B CA 1
ATOM 1902 C C . HIS B 1 93 ? -6.176 24.469 14.07 1 97.69 93 HIS B C 1
ATOM 1904 O O . HIS B 1 93 ? -7.133 23.703 14.219 1 97.69 93 HIS B O 1
ATOM 1910 N N . GLY B 1 94 ? -5.223 24.625 14.992 1 97.81 94 GLY B N 1
ATOM 1911 C CA . GLY B 1 94 ? -5.277 23.875 16.234 1 97.81 94 GLY B CA 1
ATOM 1912 C C . GLY B 1 94 ? -5.078 22.375 16.031 1 97.81 94 GLY B C 1
ATOM 1913 O O . GLY B 1 94 ? -5.793 21.562 16.625 1 97.81 94 GLY B O 1
ATOM 1914 N N . VAL B 1 95 ? -4.199 22.016 15.141 1 97.44 95 VAL B N 1
ATOM 1915 C CA . VAL B 1 95 ? -3.953 20.609 14.844 1 97.44 95 VAL B CA 1
ATOM 1916 C C . VAL B 1 95 ? -2.459 20.312 14.961 1 97.44 95 VAL B C 1
ATOM 1918 O O . VAL B 1 95 ? -1.653 21.219 15.172 1 97.44 95 VAL B O 1
ATOM 1921 N N . ASN B 1 96 ? -2.08 19.031 14.859 1 96.81 96 ASN B N 1
ATOM 1922 C CA . ASN B 1 96 ? -0.692 18.594 14.891 1 96.81 96 ASN B CA 1
ATOM 1923 C C . ASN B 1 96 ? -0.009 18.812 13.539 1 96.81 96 ASN B C 1
ATOM 1925 O O . ASN B 1 96 ? -0.641 18.688 12.492 1 96.81 96 ASN B O 1
ATOM 1929 N N . ALA B 1 97 ? 1.27 19.078 13.648 1 96.31 97 ALA B N 1
ATOM 1930 C CA . ALA B 1 97 ? 2.041 19.328 12.43 1 96.31 97 ALA B CA 1
ATOM 1931 C C . ALA B 1 97 ? 1.976 18.125 11.492 1 96.31 97 ALA B C 1
ATOM 1933 O O . ALA B 1 97 ? 1.916 18.281 10.273 1 96.31 97 ALA B O 1
ATOM 1934 N N . ALA B 1 98 ? 2.006 16.922 12.008 1 95 98 ALA B N 1
ATOM 1935 C CA . ALA B 1 98 ? 1.908 15.711 11.203 1 95 98 ALA B CA 1
ATOM 1936 C C . ALA B 1 98 ? 0.611 15.688 10.398 1 95 98 ALA B C 1
ATOM 1938 O O . ALA B 1 98 ? 0.593 15.242 9.25 1 95 98 ALA B O 1
ATOM 1939 N N . SER B 1 99 ? -0.424 16.141 10.992 1 95.75 99 SER B N 1
ATOM 1940 C CA . SER B 1 99 ? -1.724 16.172 10.328 1 95.75 99 SER B CA 1
ATOM 1941 C C . SER B 1 99 ? -1.717 17.141 9.148 1 95.75 99 SER B C 1
ATOM 1943 O O . SER B 1 99 ? -2.322 16.859 8.109 1 95.75 99 SER B O 1
ATOM 1945 N N . VAL B 1 100 ? -1.038 18.234 9.328 1 96.88 100 VAL B N 1
ATOM 1946 C CA . VAL B 1 100 ? -0.914 19.219 8.25 1 96.88 100 VAL B CA 1
ATOM 1947 C C . VAL B 1 100 ? -0.19 18.594 7.062 1 96.88 100 VAL B C 1
ATOM 1949 O O . VAL B 1 100 ? -0.625 18.734 5.918 1 96.88 100 VAL B O 1
ATOM 1952 N N . LEU B 1 101 ? 0.854 17.891 7.363 1 95.75 101 LEU B N 1
ATOM 1953 C CA . LEU B 1 101 ? 1.669 17.266 6.332 1 95.75 101 LEU B CA 1
ATOM 1954 C C . LEU B 1 101 ? 0.864 16.219 5.566 1 95.75 101 LEU B C 1
ATOM 1956 O O . LEU B 1 101 ? 0.916 16.172 4.336 1 95.75 101 LEU B O 1
ATOM 1960 N N . ILE B 1 102 ? 0.117 15.406 6.223 1 94.94 102 ILE B N 1
ATOM 1961 C CA . ILE B 1 102 ? -0.679 14.375 5.574 1 94.94 102 ILE B CA 1
ATOM 1962 C C . ILE B 1 102 ? -1.809 15.016 4.773 1 94.94 102 ILE B C 1
ATOM 1964 O O . ILE B 1 102 ? -2.088 14.602 3.645 1 94.94 102 ILE B O 1
ATOM 1968 N N . LYS B 1 103 ? -2.443 16.031 5.363 1 94.56 103 LYS B N 1
ATOM 1969 C CA . LYS B 1 103 ? -3.506 16.734 4.648 1 94.56 103 LYS B CA 1
ATOM 1970 C C . LYS B 1 103 ? -2.986 17.328 3.346 1 94.56 103 LYS B C 1
ATOM 1972 O O . LYS B 1 103 ? -3.699 17.359 2.342 1 94.56 103 LYS B O 1
ATOM 1977 N N . PHE B 1 104 ? -1.792 17.844 3.381 1 95.19 104 PHE B N 1
ATOM 1978 C CA . PHE B 1 104 ? -1.164 18.406 2.195 1 95.19 104 PHE B CA 1
ATOM 1979 C C . PHE B 1 104 ? -1.014 17.359 1.102 1 95.19 104 PHE B C 1
ATOM 1981 O O . PHE B 1 104 ? -1.29 17.625 -0.069 1 95.19 104 PHE B O 1
ATOM 1988 N N . LEU B 1 105 ? -0.547 16.172 1.465 1 93.69 105 LEU B N 1
ATOM 1989 C CA . LEU B 1 105 ? -0.42 15.086 0.501 1 93.69 105 LEU B CA 1
ATOM 1990 C C . LEU B 1 105 ? -1.783 14.695 -0.059 1 93.69 105 LEU B C 1
ATOM 1992 O O . LEU B 1 105 ? -1.93 14.5 -1.268 1 93.69 105 LEU B O 1
ATOM 1996 N N . LEU B 1 106 ? -2.746 14.633 0.775 1 91.94 106 LEU B N 1
ATOM 1997 C CA . LEU B 1 106 ? -4.094 14.266 0.348 1 91.94 106 LEU B CA 1
ATOM 1998 C C . LEU B 1 106 ? -4.668 15.328 -0.589 1 91.94 106 LEU B C 1
ATOM 2000 O O . LEU B 1 106 ? -5.398 15 -1.526 1 91.94 106 LEU B O 1
ATOM 2004 N N . TYR B 1 107 ? -4.387 16.562 -0.286 1 91.62 107 TYR B N 1
ATOM 2005 C CA . TYR B 1 107 ? -4.789 17.656 -1.166 1 91.62 107 TYR B CA 1
ATOM 2006 C C . TYR B 1 107 ? -4.293 17.422 -2.586 1 91.62 107 TYR B C 1
ATOM 2008 O O . TYR B 1 107 ? -4.977 17.766 -3.555 1 91.62 107 TYR B O 1
ATOM 2016 N N . HIS B 1 108 ? -3.191 16.859 -2.715 1 89.69 108 HIS B N 1
ATOM 2017 C CA . HIS B 1 108 ? -2.588 16.594 -4.016 1 89.69 108 HIS B CA 1
ATOM 2018 C C . HIS B 1 108 ? -2.961 15.211 -4.527 1 89.69 108 HIS B C 1
ATOM 2020 O O . HIS B 1 108 ? -2.303 14.68 -5.426 1 89.69 108 HIS B O 1
ATOM 2026 N N . ASN B 1 109 ? -3.855 14.57 -3.916 1 87.69 109 ASN B N 1
ATOM 2027 C CA . ASN B 1 109 ? -4.406 13.289 -4.328 1 87.69 109 ASN B CA 1
ATOM 2028 C C . ASN B 1 109 ? -3.369 12.172 -4.223 1 87.69 109 ASN B C 1
ATOM 2030 O O . ASN B 1 109 ? -3.295 11.305 -5.094 1 87.69 109 ASN B O 1
ATOM 2034 N N . ILE B 1 110 ? -2.607 12.258 -3.213 1 91 110 ILE B N 1
ATOM 2035 C CA . ILE B 1 110 ? -1.608 11.219 -2.977 1 91 110 ILE B CA 1
ATOM 2036 C C . ILE B 1 110 ? -2.092 10.273 -1.877 1 91 110 ILE B C 1
ATOM 2038 O O . ILE B 1 110 ? -2.375 10.711 -0.758 1 91 110 ILE B O 1
ATOM 2042 N N . ILE B 1 111 ? -2.221 8.969 -2.252 1 91.44 111 ILE B N 1
ATOM 2043 C CA . ILE B 1 111 ? -2.5 7.945 -1.255 1 91.44 111 ILE B CA 1
ATOM 2044 C C . ILE B 1 111 ? -1.3 7.789 -0.324 1 91.44 111 ILE B C 1
ATOM 2046 O O . ILE B 1 111 ? -0.156 7.719 -0.781 1 91.44 111 ILE B O 1
ATOM 2050 N N . THR B 1 112 ? -1.564 7.766 0.989 1 92.94 112 THR B N 1
ATOM 2051 C CA . THR B 1 112 ? -0.428 7.777 1.903 1 92.94 112 THR B CA 1
ATOM 2052 C C . THR B 1 112 ? -0.465 6.566 2.83 1 92.94 112 THR B C 1
ATOM 2054 O O . THR B 1 112 ? -1.489 6.289 3.457 1 92.94 112 THR B O 1
ATOM 2057 N N . LEU B 1 113 ? 0.597 5.836 2.807 1 92.31 113 LEU B N 1
ATOM 2058 C CA . LEU B 1 113 ? 0.855 4.797 3.797 1 92.31 113 LEU B CA 1
ATOM 2059 C C . LEU B 1 113 ? 1.722 5.328 4.934 1 92.31 113 LEU B C 1
ATOM 2061 O O . LEU B 1 113 ? 2.83 5.816 4.699 1 92.31 113 LEU B O 1
ATOM 2065 N N . LEU B 1 114 ? 1.239 5.285 6.133 1 91.38 114 LEU B N 1
ATOM 2066 C CA . LEU B 1 114 ? 1.938 5.844 7.285 1 91.38 114 LEU B CA 1
ATOM 2067 C C . LEU B 1 114 ? 3 4.879 7.797 1 91.38 114 LEU B C 1
ATOM 2069 O O . LEU B 1 114 ? 2.809 4.223 8.828 1 91.38 114 LEU B O 1
ATOM 2073 N N . LYS B 1 115 ? 3.996 4.816 7.094 1 85.25 115 LYS B N 1
ATOM 2074 C CA . LYS B 1 115 ? 5.137 3.982 7.457 1 85.25 115 LYS B CA 1
ATOM 2075 C C . LYS B 1 115 ? 6.086 4.727 8.391 1 85.25 115 LYS B C 1
ATOM 2077 O O . LYS B 1 115 ? 6.426 5.887 8.148 1 85.25 115 LYS B O 1
ATOM 2082 N N . GLY B 1 116 ? 6.473 4.031 9.43 1 80.44 116 GLY B N 1
ATOM 2083 C CA . GLY B 1 116 ? 7.43 4.629 10.352 1 80.44 116 GLY B CA 1
ATOM 2084 C C . GLY B 1 116 ? 6.828 5.73 11.203 1 80.44 116 GLY B C 1
ATOM 2085 O O . GLY B 1 116 ? 7.539 6.633 11.656 1 80.44 116 GLY B O 1
ATOM 2086 N N . VAL B 1 117 ? 5.645 5.797 11.32 1 86.69 117 VAL B N 1
ATOM 2087 C CA . VAL B 1 117 ? 4.938 6.828 12.078 1 86.69 117 VAL B CA 1
ATOM 2088 C C . VAL B 1 117 ? 4.547 6.281 13.453 1 86.69 117 VAL B C 1
ATOM 2090 O O . VAL B 1 117 ? 4.156 5.117 13.57 1 86.69 117 VAL B O 1
ATOM 2093 N N . SER B 1 118 ? 4.637 7.051 14.438 1 88.5 118 SER B N 1
ATOM 2094 C CA . SER B 1 118 ? 4.32 6.609 15.797 1 88.5 118 SER B CA 1
ATOM 2095 C C . SER B 1 118 ? 2.812 6.48 15.992 1 88.5 118 SER B C 1
ATOM 2097 O O . SER B 1 118 ? 2.031 7.117 15.289 1 88.5 118 SER B O 1
ATOM 2099 N N . MET B 1 119 ? 2.516 5.66 17.016 1 88.44 119 MET B N 1
ATOM 2100 C CA . MET B 1 119 ? 1.109 5.516 17.391 1 88.44 119 MET B CA 1
ATOM 2101 C C . MET B 1 119 ? 0.499 6.867 17.75 1 88.44 119 MET B C 1
ATOM 2103 O O . MET B 1 119 ? -0.658 7.137 17.422 1 88.44 119 MET B O 1
ATOM 2107 N N . THR B 1 120 ? 1.259 7.645 18.422 1 89.88 120 THR B N 1
ATOM 2108 C CA . THR B 1 120 ? 0.805 8.977 18.812 1 89.88 120 THR B CA 1
ATOM 2109 C C . THR B 1 120 ? 0.508 9.828 17.578 1 89.88 120 THR B C 1
ATOM 2111 O O . THR B 1 120 ? -0.542 10.469 17.5 1 89.88 120 THR B O 1
ATOM 2114 N N . ASP B 1 121 ? 1.326 9.781 16.594 1 91.5 121 ASP B N 1
ATOM 2115 C CA . ASP B 1 121 ? 1.125 10.539 15.367 1 91.5 121 ASP B CA 1
ATOM 2116 C C . ASP B 1 121 ? -0.104 10.039 14.609 1 91.5 121 ASP B C 1
ATOM 2118 O O . ASP B 1 121 ? -0.889 10.836 14.094 1 91.5 121 ASP B O 1
ATOM 2122 N N . VAL B 1 122 ? -0.242 8.781 14.594 1 92.81 122 VAL B N 1
ATOM 2123 C CA . VAL B 1 122 ? -1.395 8.195 13.914 1 92.81 122 VAL B CA 1
ATOM 2124 C C . VAL B 1 122 ? -2.684 8.68 14.578 1 92.81 122 VAL B C 1
ATOM 2126 O O . VAL B 1 122 ? -3.639 9.055 13.891 1 92.81 122 VAL B O 1
ATOM 2129 N N . GLY B 1 123 ? -2.695 8.688 15.922 1 89.69 123 GLY B N 1
ATOM 2130 C CA . GLY B 1 123 ? -3.848 9.195 16.641 1 89.69 123 GLY B CA 1
ATOM 2131 C C . GLY B 1 123 ? -4.176 10.641 16.297 1 89.69 123 GLY B C 1
ATOM 2132 O O . GLY B 1 123 ? -5.336 10.977 16.047 1 89.69 123 GLY B O 1
ATOM 2133 N N . HIS B 1 124 ? -3.186 11.461 16.281 1 92.75 124 HIS B N 1
ATOM 2134 C CA . HIS B 1 124 ? -3.375 12.859 15.922 1 92.75 124 HIS B CA 1
ATOM 2135 C C . HIS B 1 124 ? -3.92 13.008 14.508 1 92.75 124 HIS B C 1
ATOM 2137 O O . HIS B 1 124 ? -4.871 13.758 14.273 1 92.75 124 HIS B O 1
ATOM 2143 N N . ILE B 1 125 ? -3.365 12.289 13.602 1 93.62 125 ILE B N 1
ATOM 2144 C CA . ILE B 1 125 ? -3.732 12.375 12.195 1 93.62 125 ILE B CA 1
ATOM 2145 C C . ILE B 1 125 ? -5.195 11.969 12.016 1 93.62 125 ILE B C 1
ATOM 2147 O O . ILE B 1 125 ? -5.98 12.703 11.422 1 93.62 125 ILE B O 1
ATOM 2151 N N . CYS B 1 126 ? -5.547 10.875 12.602 1 89.88 126 CYS B N 1
ATOM 2152 C CA . CYS B 1 126 ? -6.898 10.344 12.445 1 89.88 126 CYS B CA 1
ATOM 2153 C C . CYS B 1 126 ? -7.922 11.266 13.094 1 89.88 126 CYS B C 1
ATOM 2155 O O . CYS B 1 126 ? -9.047 11.398 12.602 1 89.88 126 CYS B O 1
ATOM 2157 N N . THR B 1 127 ? -7.551 11.93 14.102 1 89.88 127 THR B N 1
ATOM 2158 C CA . THR B 1 127 ? -8.445 12.828 14.82 1 89.88 127 THR B CA 1
ATOM 2159 C C . THR B 1 127 ? -8.539 14.18 14.109 1 89.88 127 THR B C 1
ATOM 2161 O O . THR B 1 127 ? -9.625 14.75 13.992 1 89.88 127 THR B O 1
ATOM 2164 N N . ASP B 1 128 ? -7.477 14.641 13.609 1 93.81 128 ASP B N 1
ATOM 2165 C CA . ASP B 1 128 ? -7.371 16.016 13.109 1 93.81 128 ASP B CA 1
ATOM 2166 C C . ASP B 1 128 ? -7.926 16.125 11.695 1 93.81 128 ASP B C 1
ATOM 2168 O O . ASP B 1 128 ? -8.531 17.125 11.336 1 93.81 128 ASP B O 1
ATOM 2172 N N . LEU B 1 129 ? -7.75 15.164 10.914 1 92.12 129 LEU B N 1
ATOM 2173 C CA . LEU B 1 129 ? -7.945 15.258 9.469 1 92.12 129 LEU B CA 1
ATOM 2174 C C . LEU B 1 129 ? -9.352 15.742 9.141 1 92.12 129 LEU B C 1
ATOM 2176 O O . LEU B 1 129 ? -9.531 16.609 8.289 1 92.12 129 LEU B O 1
ATOM 2180 N N . PRO B 1 130 ? -10.344 15.211 9.844 1 90.5 130 PRO B N 1
ATOM 2181 C CA . PRO B 1 130 ? -11.688 15.672 9.484 1 90.5 130 PRO B CA 1
ATOM 2182 C C . PRO B 1 130 ? -12.008 17.047 10.055 1 90.5 130 PRO B C 1
ATOM 2184 O O . PRO B 1 130 ? -13.062 17.625 9.75 1 90.5 130 PRO B O 1
ATOM 2187 N N . ARG B 1 131 ? -11.086 17.688 10.797 1 92.56 131 ARG B N 1
ATOM 2188 C CA . ARG B 1 131 ? -11.422 18.859 11.594 1 92.56 131 ARG B CA 1
ATOM 2189 C C . ARG B 1 131 ? -10.961 20.141 10.906 1 92.56 131 ARG B C 1
ATOM 2191 O O . ARG B 1 131 ? -11.242 21.25 11.383 1 92.56 131 ARG B O 1
ATOM 2198 N N . PHE B 1 132 ? -10.242 19.984 9.789 1 94.88 132 PHE B N 1
ATOM 2199 C CA . PHE B 1 132 ? -9.75 21.188 9.148 1 94.88 132 PHE B CA 1
ATOM 2200 C C . PHE B 1 132 ? -9.562 20.969 7.652 1 94.88 132 PHE B C 1
ATOM 2202 O O . PHE B 1 132 ? -9.594 19.844 7.176 1 94.88 132 PHE B O 1
ATOM 2209 N N . THR B 1 133 ? -9.445 22.047 6.957 1 94.69 133 THR B N 1
ATOM 2210 C CA . THR B 1 133 ? -9.117 22.094 5.539 1 94.69 133 THR B CA 1
ATOM 2211 C C . THR B 1 133 ? -8.008 23.109 5.27 1 94.69 133 THR B C 1
ATOM 2213 O O . THR B 1 133 ? -7.938 24.156 5.93 1 94.69 133 THR B O 1
ATOM 2216 N N . LEU B 1 134 ? -7.203 22.766 4.34 1 96.25 134 LEU B N 1
ATOM 2217 C CA . LEU B 1 134 ? -6.156 23.703 3.949 1 96.25 134 LEU B CA 1
ATOM 2218 C C . LEU B 1 134 ? -6.715 24.781 3.035 1 96.25 134 LEU B C 1
ATOM 2220 O O . LEU B 1 134 ? -7.406 24.484 2.059 1 96.25 134 LEU B O 1
ATOM 2224 N N . THR B 1 135 ? -6.383 26.016 3.383 1 95.62 135 THR B N 1
ATOM 2225 C CA . THR B 1 135 ? -6.77 27.141 2.529 1 95.62 135 THR B CA 1
ATOM 2226 C C . THR B 1 135 ? -5.801 27.281 1.362 1 95.62 135 THR B C 1
ATOM 2228 O O . THR B 1 135 ? -4.734 26.672 1.35 1 95.62 135 THR B O 1
ATOM 2231 N N . ASP B 1 136 ? -6.242 28.109 0.442 1 95.19 136 ASP B N 1
ATOM 2232 C CA . ASP B 1 136 ? -5.352 28.422 -0.673 1 95.19 136 ASP B CA 1
ATOM 2233 C C . ASP B 1 136 ? -4.043 29.031 -0.178 1 95.19 136 ASP B C 1
ATOM 2235 O O . ASP B 1 136 ? -2.975 28.734 -0.726 1 95.19 136 ASP B O 1
ATOM 2239 N N . GLU B 1 137 ? -4.156 29.844 0.793 1 95.69 137 GLU B N 1
ATOM 2240 C CA . GLU B 1 137 ? -2.971 30.453 1.38 1 95.69 137 GLU B CA 1
ATOM 2241 C C . GLU B 1 137 ? -2.061 29.406 2.012 1 95.69 137 GLU B C 1
ATOM 2243 O O . GLU B 1 137 ? -0.837 29.469 1.884 1 95.69 137 GLU B O 1
ATOM 2248 N N . ASN B 1 138 ? -2.67 28.391 2.746 1 96.88 138 ASN B N 1
ATOM 2249 C CA . ASN B 1 138 ? -1.891 27.281 3.301 1 96.88 138 ASN B CA 1
ATOM 2250 C C . ASN B 1 138 ? -1.105 26.547 2.215 1 96.88 138 ASN B C 1
ATOM 2252 O O . ASN B 1 138 ? 0.103 26.359 2.344 1 96.88 138 ASN B O 1
ATOM 2256 N N . ILE B 1 139 ? -1.864 26.219 1.181 1 95.5 139 ILE B N 1
ATOM 2257 C CA . ILE B 1 139 ? -1.29 25.453 0.082 1 95.5 139 ILE B CA 1
ATOM 2258 C C . ILE B 1 139 ? -0.135 26.234 -0.545 1 95.5 139 ILE B C 1
ATOM 2260 O O . ILE B 1 139 ? 0.928 25.656 -0.814 1 95.5 139 ILE B O 1
ATOM 2264 N N . TYR B 1 140 ? -0.286 27.484 -0.741 1 94.12 140 TYR B N 1
ATOM 2265 C CA . TYR B 1 140 ? 0.749 28.328 -1.319 1 94.12 140 TYR B CA 1
ATOM 2266 C C . TYR B 1 140 ? 1.996 28.344 -0.445 1 94.12 140 TYR B C 1
ATOM 2268 O O . TYR B 1 140 ? 3.117 28.25 -0.949 1 94.12 140 TYR B O 1
ATOM 2276 N N . SER B 1 141 ? 1.828 28.438 0.818 1 94.25 141 SER B N 1
ATOM 2277 C CA . SER B 1 141 ? 2.943 28.5 1.756 1 94.25 141 SER B CA 1
ATOM 2278 C C . SER B 1 141 ? 3.715 27.188 1.794 1 94.25 141 SER B C 1
ATOM 2280 O O . SER B 1 141 ? 4.926 27.188 2.027 1 94.25 141 SER B O 1
ATOM 2282 N N . LEU B 1 142 ? 3.061 26.094 1.539 1 93.31 142 LEU B N 1
ATOM 2283 C CA . LEU B 1 142 ? 3.686 24.766 1.605 1 93.31 142 LEU B CA 1
ATOM 2284 C C . LEU B 1 142 ? 4.395 24.438 0.296 1 93.31 142 LEU B C 1
ATOM 2286 O O . LEU B 1 142 ? 5.289 23.594 0.267 1 93.31 142 LEU B O 1
ATOM 2290 N N . ASN B 1 143 ? 3.912 24.938 -0.849 1 86.31 143 ASN B N 1
ATOM 2291 C CA . ASN B 1 143 ? 4.512 24.703 -2.158 1 86.31 143 ASN B CA 1
ATOM 2292 C C . ASN B 1 143 ? 5.816 25.469 -2.326 1 86.31 143 ASN B C 1
ATOM 2294 O O . ASN B 1 143 ? 6.559 25.234 -3.283 1 86.31 143 ASN B O 1
ATOM 2298 N N . ARG B 1 144 ? 6.168 26.391 -1.399 1 68 144 ARG B N 1
ATOM 2299 C CA . ARG B 1 144 ? 7.348 27.234 -1.52 1 68 144 ARG B CA 1
ATOM 2300 C C . ARG B 1 144 ? 8.602 26.516 -1.039 1 68 144 ARG B C 1
ATOM 2302 O O . ARG B 1 144 ? 8.523 25.625 -0.182 1 68 144 ARG B O 1
#

Secondary structure (DSSP, 8-state):
----SSSS----EEE-S--HHHHHHHHHH-SS--SEEEEE-BTTB--HHHHHHHHHTTPEEEEESTT--TTSSS-HHHHHHH-HHHHHHHHHHT--HHHHHHHHHHHTT-EEEETT--HHHHHHHHHHGGG----HHHHHHHH-/----SSSS----EEE-S--HHHHHHHHHH-SS--SEEEEE-BTTB--HHHHHHHHHTTPEEEEE-TT--TTSSS-HHHHHHH-HHHHHHHHHHT--HHHHHHHHHHHTT-EEEETT--HHHHHHHHHHGGG----HHHHHHHH-

InterPro domains:
  IPR020471 Aldo-keto reductase [PTHR11732] (1-140)
  IPR023210 NADP-dependent oxidoreductase domain [PF00248] (7-139)
  IPR036812 NAD(P)-dependent oxidoreductase domain superfamily [G3DSA:3.20.20.100] (1-144)
  IPR036812 NAD(P)-dependent oxidoreductase domain superfamily [SSF51430] (1-143)

Foldseek 3Di:
DPPPCDDDPNPAAEDEDDDPVRLVVCVVPDPDHHQEYEDADELVRHVVVSQVVCVVVNYAYEHECHQHDCPDPPRSNCCQQVPPLLVVVCVVQVAGSLLSGVLLCVVVVHHYDYPPDDPVSVVRNVVCNVRDHADPVSNVSSND/DPPPCDDDPNPAAEDEDDDPVRLVVCVVPDPDHHQEYEDADELVRHVVVSQVVCVVVNYAYEHECHQHDPPDPPRSNCVQQVPPLLVVVCVVQVAGSLLSGVLLCVVVVHH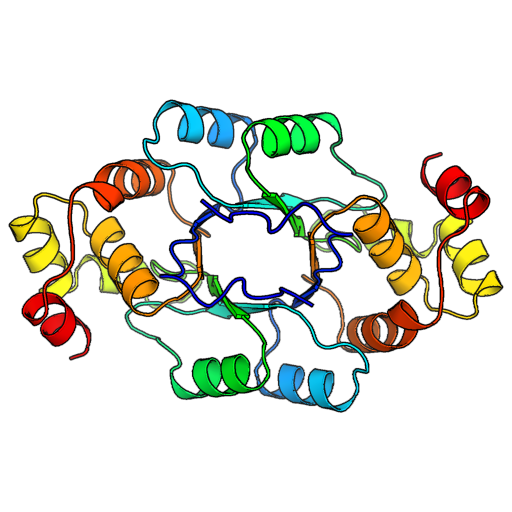YDYPPDDPVSVVRNVVCNVRDHADPVSNVSSND

Organism: Cherax quadricarinatus (NCBI:txid27406)

Nearest PDB structures (foldseek):
  7mbf-assembly6_F  TM=8.508E-01  e=3.321E-07  Papaver somniferum
  6y03-assembly1_A  TM=8.299E-01  e=3.540E-07  Homo sapiens
  2ipw-assembly1_A  TM=8.294E-01  e=6.692E-07  Homo sapiens
  1lwi-assembly1_B  TM=8.198E-01  e=2.105E-06  Rattus norvegicus
  2he8-assembly1_A  TM=8.237E-01  e=5.472E-06  Mus musculus